Protein AF-A4JWC7-F1 (afdb_monomer_lite)

Secondary structure (DSSP, 8-state):
--HHHHTTTTPPPS---TTT----GGGEEEEE-SSTTTTEETTEE-GGGTTSEEEEEHHHHHHHTTSSPPPTTS-HHHHHHHHHHHHHHHHHHHHHTT-SPPHHHHH---------------HHHHHHHHTT---HHHHTTS--PPPPPPPP------------PPPSS---------GGGSS--PPPP-

pLDDT: mean 73.09, std 18.99, range [42.53, 96.88]

Foldseek 3Di:
DDPLFVVQAQDFAQLCQPPQAPRDSNQWGFAFQPDVLSQDDPNDRDPLNSLHTATHGPRLNCVRNVVDDDDPPQDPVNSVVSGVRRSVVRNVVCVVVVNHDDPVSNVDDPPPDPPPPPPPCDPVNVVVVVVPDDDPVVVVPDDDDDDPDDDDDDDDDDDDDDDDDDDPDPPDPPPPPPPVPPPDDPDDDD

Sequence (190 aa):
MSKITDSARGETCALRLPGVCNRDPETTVWAHGNDVEGGKAKGKKLLRYDHIGCYACYSCHMVLDGQAKRPAHLALEQVREAELLARAESAQKLKDKGLWPTDEQLARKPVTAHKPIEKKMTAAAARAIVKKVTPLEERAREERKPRPASRPMATGTSMSTRTTTESRWPKRKRKLQSANRLQSRPFGGR

InterPro domains:
  IPR010774 Putative nuclease YbcO [PF07102] (2-81)

Organism: Burkholderia vietnamiensis (strain G4 / LMG 22486) (NCBI:txid269482)

Radius of gyration: 32.05 Å; chains: 1; bounding box: 90×48×64 Å

Structure (mmCIF, N/CA/C/O backbone):
data_AF-A4JWC7-F1
#
_entry.id   AF-A4JWC7-F1
#
loop_
_atom_site.group_PDB
_atom_site.id
_atom_site.type_symbol
_atom_site.label_atom_id
_atom_site.label_alt_id
_atom_site.label_comp_id
_atom_site.label_asym_id
_atom_site.label_entity_id
_atom_site.label_seq_id
_atom_site.pdbx_PDB_ins_code
_atom_site.Cartn_x
_atom_site.Cartn_y
_atom_site.Cartn_z
_atom_site.occupancy
_atom_site.B_iso_or_equiv
_atom_site.auth_seq_id
_atom_site.auth_comp_id
_atom_site.auth_asym_id
_atom_site.auth_atom_id
_atom_site.pdbx_PDB_model_num
ATOM 1 N N . MET A 1 1 ? -1.239 -9.398 14.135 1.00 55.31 1 MET A N 1
ATOM 2 C CA . MET A 1 1 ? -1.745 -8.776 12.896 1.00 55.31 1 MET A CA 1
ATOM 3 C C . MET A 1 1 ? -2.626 -7.612 13.299 1.00 55.31 1 MET A C 1
ATOM 5 O O . MET A 1 1 ? -3.241 -7.692 14.358 1.00 55.31 1 MET A O 1
ATOM 9 N N . SER A 1 2 ? -2.580 -6.503 12.566 1.00 80.94 2 SER A N 1
ATOM 10 C CA . SER A 1 2 ? -3.440 -5.349 12.834 1.00 80.94 2 SER A CA 1
ATOM 11 C C . SER A 1 2 ? -4.758 -5.492 12.073 1.00 80.94 2 SER A C 1
ATOM 13 O O . SER A 1 2 ? -4.813 -6.155 11.036 1.00 80.94 2 SER A O 1
ATOM 15 N N . LYS A 1 3 ? -5.814 -4.820 12.549 1.00 89.75 3 LYS A N 1
ATOM 16 C CA . LYS A 1 3 ? -7.125 -4.808 11.871 1.00 89.75 3 LYS A CA 1
ATOM 17 C C . LYS A 1 3 ? -7.014 -4.343 10.412 1.00 89.75 3 LYS A C 1
ATOM 19 O O . LYS A 1 3 ? -7.722 -4.840 9.546 1.00 89.75 3 LYS A O 1
ATOM 24 N N . ILE A 1 4 ? -6.074 -3.434 10.140 1.00 90.12 4 ILE A N 1
ATOM 25 C CA . ILE A 1 4 ? -5.765 -2.936 8.798 1.00 90.12 4 ILE A CA 1
ATOM 26 C C . ILE A 1 4 ? -5.201 -4.062 7.922 1.00 90.12 4 ILE A C 1
ATOM 28 O O . ILE A 1 4 ? -5.704 -4.275 6.821 1.00 90.12 4 ILE A O 1
ATOM 32 N N . THR A 1 5 ? -4.218 -4.830 8.412 1.00 90.25 5 THR A N 1
ATOM 33 C CA . THR A 1 5 ? -3.655 -5.952 7.639 1.00 90.25 5 THR A CA 1
ATOM 34 C C . THR A 1 5 ? -4.672 -7.050 7.348 1.00 90.25 5 THR A C 1
ATOM 36 O O . THR A 1 5 ? -4.639 -7.631 6.267 1.00 90.25 5 THR A O 1
ATOM 39 N N . ASP A 1 6 ? -5.596 -7.307 8.275 1.00 91.62 6 ASP A N 1
ATOM 40 C CA . ASP A 1 6 ? -6.632 -8.325 8.087 1.00 91.62 6 ASP A CA 1
ATOM 41 C C . ASP A 1 6 ? -7.706 -7.865 7.084 1.00 91.62 6 ASP A C 1
ATOM 43 O O . ASP A 1 6 ? -8.250 -8.687 6.350 1.00 91.62 6 ASP A O 1
ATOM 47 N N . SER A 1 7 ? -7.939 -6.550 6.972 1.00 93.56 7 SER A N 1
ATOM 48 C CA . SER A 1 7 ? -8.916 -5.957 6.044 1.00 93.56 7 SER A CA 1
ATOM 49 C C . SER A 1 7 ? -8.585 -6.114 4.557 1.00 93.56 7 SER A C 1
ATOM 51 O O . SER A 1 7 ? -9.403 -5.728 3.725 1.00 93.56 7 SER A O 1
ATOM 53 N N . ALA A 1 8 ? -7.382 -6.595 4.227 1.00 93.56 8 ALA A N 1
ATOM 54 C CA . ALA A 1 8 ? -6.896 -6.749 2.856 1.00 93.56 8 ALA A CA 1
ATOM 55 C C . ALA A 1 8 ? -7.265 -8.073 2.198 1.00 93.56 8 ALA A C 1
ATOM 57 O O . ALA A 1 8 ? -7.184 -8.183 0.977 1.00 93.56 8 ALA A O 1
ATOM 58 N N . ARG A 1 9 ? -7.673 -9.070 2.983 1.00 93.44 9 ARG A N 1
ATOM 59 C CA . ARG A 1 9 ? -8.069 -10.368 2.440 1.00 93.44 9 ARG A CA 1
ATOM 60 C C . ARG A 1 9 ? -9.360 -10.220 1.639 1.00 93.44 9 ARG A C 1
ATOM 62 O O . ARG A 1 9 ? -10.330 -9.679 2.161 1.00 93.44 9 ARG A O 1
ATOM 69 N N . GLY A 1 10 ? -9.357 -10.701 0.398 1.00 94.19 10 GLY A N 1
ATOM 70 C CA . GLY A 1 10 ? -10.506 -10.605 -0.505 1.00 94.19 10 GLY A CA 1
ATOM 71 C C . GLY A 1 10 ? -10.685 -9.228 -1.156 1.00 94.19 10 GLY A C 1
ATOM 72 O O . GLY A 1 10 ? -11.664 -9.015 -1.864 1.00 94.19 10 GLY A O 1
ATOM 73 N N . GLU A 1 11 ? -9.759 -8.286 -0.947 1.00 95.00 11 GLU A N 1
ATOM 74 C CA . GLU A 1 11 ? -9.844 -6.955 -1.552 1.00 95.00 11 GLU A CA 1
ATOM 75 C C . GLU A 1 11 ? -9.273 -6.903 -2.963 1.00 95.00 11 GLU A C 1
ATOM 77 O O . GLU A 1 11 ? -8.379 -7.658 -3.343 1.00 95.00 11 GLU A O 1
ATOM 82 N N . THR A 1 12 ? -9.737 -5.934 -3.747 1.00 96.62 12 THR A N 1
ATOM 83 C CA . THR A 1 12 ? -9.174 -5.672 -5.073 1.00 96.62 12 THR A CA 1
ATOM 84 C C . THR A 1 12 ? -7.816 -4.976 -4.968 1.00 96.62 12 THR A C 1
ATOM 86 O O . THR A 1 12 ? -7.629 -4.036 -4.191 1.00 96.62 12 THR A O 1
ATOM 89 N N . CYS A 1 13 ? -6.854 -5.409 -5.791 1.00 96.75 13 CYS A N 1
ATOM 90 C CA . CYS A 1 13 ? -5.546 -4.761 -5.886 1.00 96.75 13 CYS A CA 1
ATOM 91 C C . CYS A 1 13 ? -5.708 -3.300 -6.342 1.00 96.75 13 CYS A C 1
ATOM 93 O O . CYS A 1 13 ? -6.240 -3.036 -7.423 1.00 96.75 13 CYS A O 1
ATOM 95 N N . ALA A 1 14 ? -5.225 -2.358 -5.533 1.00 96.50 14 ALA A N 1
ATOM 96 C CA . ALA A 1 14 ? -5.175 -0.934 -5.853 1.00 96.50 14 ALA A CA 1
ATOM 97 C C . ALA A 1 14 ? -3.935 -0.581 -6.696 1.00 96.50 14 ALA A C 1
ATOM 99 O O . ALA A 1 14 ? -4.006 0.305 -7.537 1.00 96.50 14 ALA A O 1
ATOM 100 N N . LEU A 1 15 ? -2.820 -1.315 -6.539 1.00 94.62 15 LEU A N 1
ATOM 101 C CA . LEU A 1 15 ? -1.549 -1.001 -7.213 1.00 94.62 15 LEU A CA 1
ATOM 102 C C . LEU A 1 15 ? -1.564 -1.237 -8.732 1.00 94.62 15 LEU A C 1
ATO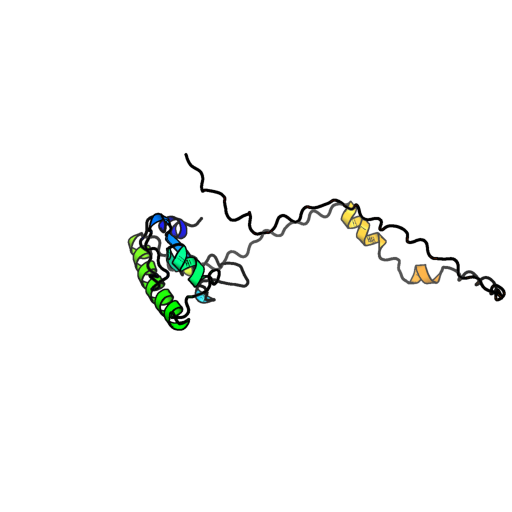M 104 O O . LEU A 1 15 ? -0.959 -0.480 -9.481 1.00 94.62 15 LEU A O 1
ATOM 108 N N . ARG A 1 16 ? -2.232 -2.306 -9.187 1.00 95.62 16 ARG A N 1
ATOM 109 C CA . ARG A 1 16 ? -2.533 -2.606 -10.606 1.00 95.62 16 ARG A CA 1
ATOM 110 C C . ARG A 1 16 ? -1.378 -2.382 -11.599 1.00 95.62 16 ARG A C 1
ATOM 112 O O . ARG A 1 16 ? -1.617 -1.990 -12.738 1.00 95.62 16 ARG A O 1
ATOM 119 N N . LEU A 1 17 ? -0.140 -2.694 -11.201 1.00 94.69 17 LEU A N 1
ATOM 120 C CA . LEU A 1 17 ? 1.039 -2.503 -12.054 1.00 94.69 17 LEU A CA 1
ATOM 121 C C . LEU A 1 17 ? 0.888 -3.259 -13.393 1.00 94.69 17 LEU A C 1
ATOM 123 O O . LEU A 1 17 ? 0.624 -4.472 -13.381 1.00 94.69 17 LEU A O 1
ATOM 127 N N . PRO A 1 18 ? 1.071 -2.589 -14.545 1.00 94.19 18 PRO A N 1
ATOM 128 C CA . PRO A 1 18 ? 0.830 -3.188 -15.852 1.00 94.19 18 PRO A CA 1
ATOM 129 C C . PRO A 1 18 ? 1.880 -4.260 -16.176 1.00 94.19 18 PRO A C 1
ATOM 131 O O . PRO A 1 18 ? 3.088 -4.034 -16.092 1.00 94.19 18 PRO A O 1
ATOM 134 N N . GLY A 1 19 ? 1.405 -5.454 -16.541 1.00 93.12 19 GLY A N 1
ATOM 135 C CA . GLY A 1 19 ? 2.251 -6.628 -16.796 1.00 93.12 19 GLY A CA 1
ATOM 136 C C . GLY A 1 19 ? 2.755 -7.350 -15.538 1.00 93.12 19 GLY A C 1
ATOM 137 O O . GLY A 1 19 ? 3.514 -8.303 -15.662 1.00 93.12 19 GLY A O 1
ATOM 138 N N . VAL A 1 20 ? 2.343 -6.919 -14.339 1.00 95.25 20 VAL A N 1
ATOM 139 C CA . VAL A 1 20 ? 2.713 -7.552 -13.055 1.00 95.25 20 VAL A CA 1
ATOM 140 C C . VAL A 1 20 ? 1.479 -7.998 -12.270 1.00 95.25 20 VAL A C 1
ATOM 142 O O . VAL A 1 20 ? 1.490 -9.057 -11.647 1.00 95.25 20 VAL A O 1
ATOM 145 N N . CYS A 1 21 ? 0.413 -7.195 -12.267 1.00 96.38 21 CYS A N 1
ATOM 146 C CA . CYS A 1 21 ? -0.779 -7.455 -11.465 1.00 96.38 21 CYS A CA 1
ATOM 147 C C . CYS A 1 21 ? -1.501 -8.739 -11.904 1.00 96.38 21 CYS A C 1
ATOM 149 O O . CYS A 1 21 ? -1.998 -8.813 -13.025 1.00 96.38 21 CYS A O 1
ATOM 151 N N . ASN A 1 22 ? -1.630 -9.709 -10.994 1.00 95.50 22 ASN A N 1
ATOM 152 C CA . ASN A 1 22 ? -2.428 -10.926 -11.202 1.00 95.50 22 ASN A CA 1
ATOM 153 C C . ASN A 1 22 ? -3.944 -10.712 -10.986 1.00 95.50 22 ASN A C 1
ATOM 155 O O . ASN A 1 22 ? -4.723 -11.584 -11.344 1.00 9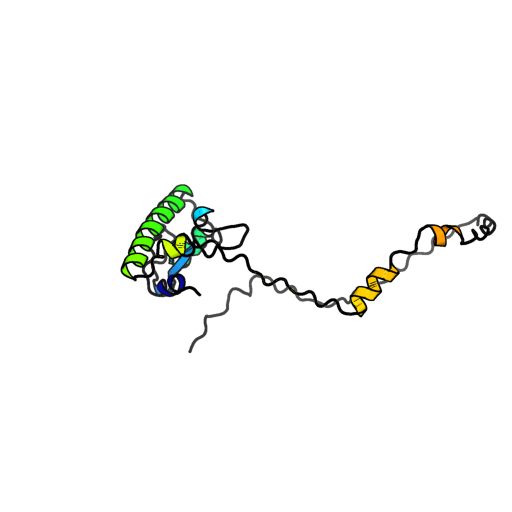5.50 22 ASN A O 1
ATOM 159 N N . ARG A 1 23 ? -4.359 -9.567 -10.417 1.00 95.31 23 ARG A N 1
ATOM 160 C CA . ARG A 1 23 ? -5.761 -9.196 -10.124 1.00 95.31 23 ARG A CA 1
ATOM 161 C C . ARG A 1 23 ? -6.531 -10.205 -9.259 1.00 95.31 23 ARG A C 1
ATOM 163 O O . ARG A 1 23 ? -7.756 -10.189 -9.265 1.00 95.31 23 ARG A O 1
ATOM 170 N N . ASP A 1 24 ? -5.821 -11.033 -8.501 1.00 95.69 24 ASP A N 1
ATOM 171 C CA . ASP A 1 24 ? -6.424 -12.058 -7.653 1.00 95.69 24 ASP A CA 1
ATOM 172 C C . ASP A 1 24 ? -6.658 -11.514 -6.228 1.00 95.69 24 ASP A C 1
ATOM 174 O O . ASP A 1 24 ? -5.669 -11.267 -5.519 1.00 95.69 24 ASP A O 1
ATOM 178 N N . PRO A 1 25 ? -7.925 -11.318 -5.802 1.00 94.75 25 PRO A N 1
ATOM 179 C CA . PRO A 1 25 ? -8.257 -10.749 -4.498 1.00 94.75 25 PRO A CA 1
ATOM 180 C C . PRO A 1 25 ? -7.881 -11.654 -3.316 1.00 94.75 25 PRO A C 1
ATOM 182 O O . PRO A 1 25 ? -7.632 -11.150 -2.218 1.00 94.75 25 PRO A O 1
ATOM 185 N N . GLU A 1 26 ? -7.760 -12.968 -3.525 1.00 95.31 26 GLU A N 1
ATOM 186 C CA . GLU A 1 26 ? -7.328 -13.914 -2.484 1.00 95.31 26 GLU A CA 1
ATOM 187 C C . GLU A 1 26 ? -5.858 -13.696 -2.102 1.00 95.31 26 GLU A C 1
ATOM 189 O O . GLU A 1 26 ? -5.431 -13.973 -0.980 1.00 95.31 26 GLU A O 1
ATOM 194 N N . THR A 1 27 ? -5.074 -13.147 -3.033 1.00 95.56 27 THR A N 1
ATOM 195 C CA . THR A 1 27 ? -3.650 -12.846 -2.836 1.00 95.56 27 THR A CA 1
ATOM 196 C C . THR A 1 27 ? -3.391 -11.418 -2.367 1.00 95.56 27 THR A C 1
ATOM 198 O O . THR A 1 27 ? -2.230 -11.022 -2.224 1.00 95.56 27 THR A O 1
ATOM 201 N N . THR A 1 28 ? -4.445 -10.625 -2.162 1.00 96.62 28 THR A N 1
ATOM 202 C CA . THR A 1 28 ? -4.322 -9.235 -1.732 1.00 96.62 28 THR A CA 1
ATOM 203 C C . THR A 1 28 ? -3.869 -9.143 -0.283 1.00 96.62 28 THR A C 1
ATOM 205 O O . THR A 1 28 ? -4.424 -9.748 0.634 1.00 96.62 28 THR A O 1
ATOM 208 N N . VAL A 1 29 ? -2.821 -8.351 -0.087 1.00 95.38 29 VAL A N 1
ATOM 209 C CA . VAL A 1 29 ? -2.239 -8.032 1.209 1.00 95.38 29 VAL A CA 1
ATOM 210 C C . VAL A 1 29 ? -2.149 -6.523 1.379 1.00 95.38 29 VAL A C 1
ATOM 212 O O . VAL A 1 29 ? -2.149 -5.751 0.417 1.00 95.38 29 VAL A O 1
ATOM 215 N N . TRP A 1 30 ? -2.071 -6.099 2.634 1.00 95.06 30 TRP A N 1
ATOM 216 C CA . TRP A 1 30 ? -1.789 -4.715 2.972 1.00 95.06 30 TRP A CA 1
ATOM 217 C C . TRP A 1 30 ? -0.280 -4.466 2.859 1.00 95.06 30 TRP A C 1
ATOM 219 O O . TRP A 1 30 ? 0.487 -4.855 3.743 1.00 95.06 30 TRP A O 1
ATOM 229 N N . ALA A 1 31 ? 0.134 -3.863 1.745 1.00 92.31 31 ALA A N 1
ATOM 230 C CA . ALA A 1 31 ? 1.520 -3.560 1.418 1.00 92.31 31 ALA A CA 1
ATOM 231 C C . ALA A 1 31 ? 1.913 -2.183 1.962 1.00 92.31 31 ALA A C 1
ATOM 233 O O . ALA A 1 31 ? 1.368 -1.157 1.545 1.00 92.31 31 ALA A O 1
ATOM 234 N N . HIS A 1 32 ? 2.861 -2.151 2.898 1.00 88.50 32 HIS A N 1
ATOM 235 C CA . HIS A 1 32 ? 3.368 -0.900 3.462 1.00 88.50 32 HIS A CA 1
ATOM 236 C C . HIS A 1 32 ? 4.229 -0.148 2.469 1.00 88.50 32 HIS A C 1
ATOM 238 O O . HIS A 1 32 ? 4.935 -0.741 1.660 1.00 88.50 32 HIS A O 1
ATOM 244 N N . GLY A 1 33 ? 4.188 1.175 2.586 1.00 80.06 33 GLY A N 1
ATOM 245 C CA . GLY A 1 33 ? 5.034 2.035 1.786 1.00 80.06 33 GLY A CA 1
ATOM 246 C C . GLY A 1 33 ? 6.522 1.783 2.013 1.00 80.06 33 GLY A C 1
ATOM 247 O O . GLY A 1 33 ? 6.956 1.580 3.148 1.00 80.06 33 GLY A O 1
ATOM 248 N N . ASN A 1 34 ? 7.318 1.832 0.943 1.00 72.81 34 ASN A N 1
ATOM 249 C CA . ASN A 1 34 ? 8.767 1.629 1.052 1.00 72.81 34 ASN A CA 1
ATOM 250 C C . ASN A 1 34 ? 9.546 2.848 1.539 1.00 72.81 34 ASN A C 1
ATOM 252 O O . ASN A 1 34 ? 10.736 2.737 1.841 1.00 72.81 34 ASN A O 1
ATOM 256 N N . ASP A 1 35 ? 8.874 3.984 1.620 1.00 70.31 35 ASP A N 1
ATOM 257 C CA . ASP A 1 35 ? 9.473 5.242 2.015 1.00 70.31 35 ASP A CA 1
ATOM 258 C C . ASP A 1 35 ? 9.554 5.357 3.538 1.00 70.31 35 ASP A C 1
ATOM 260 O O . ASP A 1 35 ? 8.888 4.641 4.295 1.00 70.31 35 ASP A O 1
ATOM 264 N N . VAL A 1 36 ? 10.362 6.310 3.997 1.00 61.53 36 VAL A N 1
ATOM 265 C CA . VAL A 1 36 ? 10.484 6.639 5.423 1.00 61.53 36 VAL A CA 1
ATOM 266 C C . VAL A 1 36 ? 9.123 7.048 6.003 1.00 61.53 36 VAL A C 1
ATOM 268 O O . VAL A 1 36 ? 8.793 6.672 7.128 1.00 61.53 36 VAL A O 1
ATOM 271 N N . GLU A 1 37 ? 8.296 7.730 5.206 1.00 60.53 37 GLU A N 1
ATOM 272 C CA . GLU A 1 37 ? 6.916 8.096 5.551 1.00 60.53 37 GLU A CA 1
ATOM 273 C C . GLU A 1 37 ? 5.999 6.873 5.691 1.00 60.53 37 GLU A C 1
ATOM 275 O O . GLU A 1 37 ? 5.146 6.852 6.569 1.00 60.53 37 GLU A O 1
ATOM 280 N N . GLY A 1 38 ? 6.235 5.801 4.924 1.00 57.72 38 GLY A N 1
ATOM 281 C CA . GLY A 1 38 ? 5.561 4.500 5.065 1.00 57.72 38 GLY A CA 1
ATOM 282 C C . GLY A 1 38 ? 5.995 3.696 6.297 1.00 57.72 38 GLY A C 1
ATOM 283 O O . GLY A 1 38 ? 5.568 2.559 6.500 1.00 57.72 38 GLY A O 1
ATOM 284 N N . GLY A 1 39 ? 6.860 4.271 7.136 1.00 57.12 39 GLY A N 1
ATOM 285 C CA . GLY A 1 39 ? 7.312 3.670 8.380 1.00 57.12 39 GLY A CA 1
ATOM 286 C C . GLY A 1 39 ? 8.475 2.695 8.235 1.00 57.12 39 GLY A C 1
ATOM 287 O O . GLY A 1 39 ? 8.766 2.004 9.217 1.00 57.12 39 GLY A O 1
ATOM 288 N N . LYS A 1 40 ? 9.167 2.625 7.084 1.00 62.12 40 LYS A N 1
ATOM 289 C CA . LYS A 1 40 ? 10.417 1.852 6.974 1.00 62.12 40 LYS A CA 1
ATOM 290 C C . LYS A 1 40 ? 11.539 2.560 7.746 1.00 62.12 40 LYS A C 1
ATOM 292 O O . LYS A 1 40 ? 12.051 3.594 7.333 1.00 62.12 40 LYS A O 1
ATOM 297 N N . ALA A 1 41 ? 11.965 1.969 8.864 1.00 55.56 41 ALA A N 1
ATOM 298 C CA . ALA A 1 41 ? 13.095 2.426 9.670 1.00 55.56 41 ALA A CA 1
ATOM 299 C C . ALA A 1 41 ? 14.086 1.274 9.911 1.00 55.56 41 ALA A C 1
ATOM 301 O O . ALA A 1 41 ? 13.829 0.391 10.728 1.00 55.56 41 ALA A O 1
ATOM 302 N N . LYS A 1 42 ? 15.233 1.269 9.209 1.00 57.09 42 LYS A N 1
ATOM 303 C CA . LYS A 1 42 ? 16.341 0.297 9.394 1.00 57.09 42 LYS A CA 1
ATOM 304 C C . LYS A 1 42 ? 15.868 -1.167 9.550 1.00 57.09 42 LYS A C 1
ATOM 306 O O . LYS A 1 42 ? 16.256 -1.858 10.490 1.00 57.09 42 LYS A O 1
ATOM 311 N N . GLY A 1 43 ? 14.989 -1.628 8.658 1.00 55.31 43 GLY A N 1
ATOM 312 C CA . GLY A 1 43 ? 14.469 -3.005 8.667 1.00 55.31 43 GLY A CA 1
ATOM 313 C C . GLY A 1 43 ? 13.354 -3.284 9.684 1.00 55.31 43 GLY A C 1
ATOM 314 O O . GLY A 1 43 ? 12.940 -4.430 9.834 1.00 55.31 43 GLY A O 1
ATOM 315 N N . LYS A 1 44 ? 12.846 -2.261 10.378 1.00 55.44 44 LYS A N 1
ATOM 316 C CA . LYS A 1 44 ? 11.658 -2.346 11.231 1.00 55.44 44 LYS A CA 1
ATOM 317 C C . LYS A 1 44 ? 10.588 -1.400 10.723 1.00 55.44 44 LYS A C 1
ATOM 319 O O . LYS A 1 44 ? 10.879 -0.298 10.265 1.00 55.44 44 LYS A O 1
ATOM 324 N N . LYS A 1 45 ? 9.343 -1.838 10.845 1.00 60.53 45 LYS A N 1
ATOM 325 C CA . LYS A 1 45 ? 8.192 -1.002 10.557 1.00 60.53 45 LYS A CA 1
ATOM 326 C C . LYS A 1 45 ? 7.748 -0.268 11.815 1.00 60.53 45 LYS A C 1
ATOM 328 O O . LYS A 1 45 ? 7.531 -0.886 12.858 1.00 60.53 45 LYS A O 1
ATOM 333 N N . LEU A 1 46 ? 7.612 1.046 11.712 1.00 63.69 46 LEU A N 1
ATOM 334 C CA . LEU A 1 46 ? 7.078 1.877 12.782 1.00 63.69 46 LEU A CA 1
ATOM 335 C C . LEU A 1 46 ? 5.563 1.674 12.894 1.00 63.69 46 LEU A C 1
ATOM 337 O O . LEU A 1 46 ? 4.821 1.911 11.944 1.00 63.69 46 LEU A O 1
ATOM 341 N N . LEU A 1 47 ? 5.103 1.267 14.081 1.00 60.94 47 LEU A N 1
ATOM 342 C CA . LEU A 1 47 ? 3.696 0.936 14.342 1.00 60.94 47 LEU A CA 1
ATOM 343 C C . LEU A 1 47 ? 2.738 2.116 14.069 1.00 60.94 47 LEU A C 1
ATOM 345 O O . LEU A 1 47 ? 1.600 1.898 13.669 1.00 60.94 47 LEU A O 1
ATOM 349 N N . ARG A 1 48 ? 3.211 3.363 14.229 1.00 61.72 48 ARG A N 1
ATOM 350 C CA . ARG A 1 48 ? 2.446 4.600 13.975 1.00 61.72 48 ARG A CA 1
ATOM 351 C C . ARG A 1 48 ? 1.977 4.732 12.520 1.00 61.72 48 ARG A C 1
ATOM 353 O O . ARG A 1 48 ? 0.934 5.322 12.265 1.00 61.72 48 ARG A O 1
ATOM 360 N N . TYR A 1 49 ? 2.727 4.166 11.579 1.00 74.12 49 TYR A N 1
ATOM 361 C CA . TYR A 1 49 ? 2.494 4.323 10.142 1.00 74.12 49 TYR A CA 1
ATOM 362 C C . TYR A 1 49 ? 1.881 3.071 9.508 1.00 74.12 49 TYR A C 1
ATOM 364 O O . TYR A 1 49 ? 1.981 2.864 8.306 1.00 74.12 49 TYR A O 1
ATOM 372 N N . ASP A 1 50 ? 1.220 2.221 10.302 1.00 82.88 50 ASP A N 1
ATOM 373 C CA . ASP A 1 50 ? 0.584 0.999 9.791 1.00 82.88 50 ASP A CA 1
ATOM 374 C C . ASP A 1 50 ? -0.511 1.276 8.747 1.00 82.88 50 ASP A C 1
ATOM 376 O O . ASP A 1 50 ? -0.695 0.482 7.829 1.00 82.88 50 ASP A O 1
ATOM 380 N N . HIS A 1 51 ? -1.181 2.425 8.857 1.00 86.56 51 HIS A N 1
ATOM 381 C CA . HIS A 1 51 ? -2.191 2.917 7.917 1.00 86.56 51 HIS A CA 1
ATOM 382 C C . HIS A 1 51 ? -1.604 3.490 6.615 1.00 86.56 51 HIS A C 1
ATOM 384 O O . HIS A 1 51 ? -2.360 3.766 5.687 1.00 86.56 51 HIS A O 1
ATOM 390 N N . ILE A 1 52 ? -0.280 3.667 6.524 1.00 88.88 52 ILE A N 1
ATOM 391 C CA . ILE A 1 52 ? 0.386 4.153 5.312 1.00 88.88 52 ILE A CA 1
ATOM 392 C C . ILE A 1 52 ? 0.811 2.944 4.483 1.00 88.88 52 ILE A C 1
ATOM 394 O O . ILE A 1 52 ? 1.846 2.310 4.704 1.00 88.88 52 ILE A O 1
ATOM 398 N N . GLY A 1 53 ? -0.037 2.602 3.526 1.00 91.94 53 GLY A N 1
ATOM 399 C CA . GLY A 1 53 ? 0.135 1.448 2.664 1.00 91.94 53 GLY A CA 1
ATOM 400 C C . GLY A 1 53 ? -0.964 1.384 1.617 1.00 91.94 53 GLY A C 1
ATOM 401 O O . GLY A 1 53 ? -1.788 2.293 1.501 1.00 91.94 53 GLY A O 1
ATOM 402 N N . CYS A 1 54 ? -0.956 0.314 0.838 1.00 95.06 54 CYS A N 1
ATOM 403 C CA . CYS A 1 54 ? -1.964 0.070 -0.175 1.00 95.06 54 CYS A CA 1
ATOM 404 C C . CYS A 1 54 ? -2.373 -1.402 -0.230 1.00 95.06 54 CYS A C 1
ATOM 406 O O . CYS A 1 54 ? -1.615 -2.296 0.149 1.00 95.06 54 CYS A O 1
ATOM 408 N N . TYR A 1 55 ? -3.578 -1.659 -0.733 1.00 96.62 55 TYR A N 1
ATOM 409 C CA . TYR A 1 55 ? -4.001 -3.004 -1.099 1.00 96.62 55 TYR A CA 1
ATOM 410 C C . TYR A 1 55 ? -3.245 -3.443 -2.356 1.00 96.62 55 TYR A C 1
ATOM 412 O O . TYR A 1 55 ? -3.439 -2.887 -3.439 1.00 96.62 55 TYR A O 1
ATOM 420 N N . ALA A 1 56 ? -2.385 -4.449 -2.228 1.00 96.81 56 ALA A N 1
ATOM 421 C CA . ALA A 1 56 ? -1.610 -4.978 -3.340 1.00 96.81 56 ALA A CA 1
ATOM 422 C C . ALA A 1 56 ? -1.753 -6.495 -3.401 1.00 96.81 56 ALA A C 1
ATOM 424 O O . ALA A 1 56 ? -1.582 -7.188 -2.400 1.00 96.81 56 ALA A O 1
ATOM 425 N N . CYS A 1 57 ? -2.033 -7.022 -4.591 1.00 96.88 57 CYS A N 1
ATOM 426 C CA . CYS A 1 57 ? -1.925 -8.454 -4.820 1.00 96.88 57 CYS A CA 1
ATOM 427 C C . CYS A 1 57 ? -0.472 -8.920 -4.687 1.00 96.88 57 CYS A C 1
ATOM 429 O O . CYS A 1 57 ? 0.462 -8.127 -4.844 1.00 96.88 57 CYS A O 1
ATOM 431 N N . TYR A 1 58 ? -0.276 -10.217 -4.456 1.00 95.44 58 TYR A N 1
ATOM 432 C CA . TYR A 1 58 ? 1.045 -10.793 -4.212 1.00 95.44 58 TYR A CA 1
ATOM 433 C C . TYR A 1 58 ? 2.091 -10.401 -5.271 1.00 95.44 58 TYR A C 1
ATOM 435 O O . TYR A 1 58 ? 3.174 -9.936 -4.921 1.00 95.44 58 TYR A O 1
ATOM 443 N N . SER A 1 59 ? 1.763 -10.499 -6.563 1.00 95.69 59 SER A N 1
ATOM 444 C CA . SER A 1 59 ? 2.701 -10.160 -7.646 1.00 95.69 59 SER A CA 1
ATOM 445 C C . SER A 1 59 ? 3.122 -8.688 -7.625 1.00 95.69 59 SER A C 1
ATOM 447 O O . SER A 1 59 ? 4.303 -8.367 -7.764 1.00 95.69 59 SER A O 1
ATOM 449 N N . CYS A 1 60 ? 2.162 -7.785 -7.410 1.00 95.50 60 CYS A N 1
ATOM 450 C CA . CYS A 1 60 ? 2.415 -6.353 -7.282 1.00 95.50 60 CYS A CA 1
ATOM 451 C C . CYS A 1 60 ? 3.251 -6.037 -6.040 1.00 95.50 60 CYS A C 1
ATOM 453 O O . CYS A 1 60 ? 4.203 -5.263 -6.123 1.00 95.50 60 CYS A O 1
ATOM 455 N N . HIS A 1 61 ? 2.924 -6.671 -4.915 1.00 94.56 61 HIS A N 1
ATOM 456 C CA . HIS A 1 61 ? 3.629 -6.511 -3.652 1.00 94.56 61 HIS A CA 1
ATOM 457 C C . HIS A 1 61 ? 5.106 -6.903 -3.770 1.00 94.56 61 HIS A C 1
ATOM 459 O O . HIS A 1 61 ? 5.974 -6.139 -3.360 1.00 94.56 61 HIS A O 1
ATOM 465 N N . MET A 1 62 ? 5.412 -8.034 -4.412 1.00 93.94 62 MET A N 1
ATOM 466 C CA . MET A 1 62 ? 6.792 -8.497 -4.591 1.00 93.94 62 MET A CA 1
ATOM 467 C C . MET A 1 62 ? 7.656 -7.509 -5.385 1.00 93.94 62 MET A C 1
ATOM 469 O O . MET A 1 62 ? 8.830 -7.320 -5.059 1.00 93.94 62 MET A O 1
ATOM 473 N N . VAL A 1 63 ? 7.092 -6.873 -6.417 1.00 93.62 63 VAL A N 1
ATOM 474 C CA . VAL A 1 63 ? 7.796 -5.839 -7.195 1.00 93.62 63 VAL A CA 1
ATOM 475 C C . VAL A 1 63 ? 7.942 -4.555 -6.384 1.00 93.62 63 VAL A C 1
ATOM 477 O O . VAL A 1 63 ? 9.022 -3.966 -6.381 1.00 93.62 63 VAL A O 1
ATOM 480 N N . LEU A 1 64 ? 6.891 -4.146 -5.667 1.00 90.88 64 LEU A N 1
ATOM 481 C CA . LEU A 1 64 ? 6.915 -2.942 -4.842 1.00 90.88 64 LEU A CA 1
ATOM 482 C C . LEU A 1 64 ? 7.979 -3.033 -3.744 1.00 90.88 64 LEU A C 1
ATOM 484 O O . LEU A 1 64 ? 8.766 -2.106 -3.580 1.00 90.88 64 LEU A O 1
ATOM 488 N N . ASP A 1 65 ? 8.060 -4.166 -3.044 1.00 88.75 65 ASP A N 1
ATOM 489 C CA . ASP A 1 65 ? 9.038 -4.417 -1.980 1.00 88.75 65 ASP A CA 1
ATOM 490 C C . ASP A 1 65 ? 10.475 -4.633 -2.487 1.00 88.75 65 ASP A C 1
ATOM 492 O O . ASP A 1 65 ? 11.410 -4.715 -1.687 1.00 88.75 65 ASP A O 1
ATOM 496 N N . GLY A 1 66 ? 10.670 -4.722 -3.807 1.00 88.19 66 GLY A N 1
ATOM 497 C CA . GLY A 1 66 ? 11.966 -5.001 -4.426 1.00 88.19 66 GLY A CA 1
ATOM 498 C C . GLY A 1 66 ? 12.434 -6.452 -4.270 1.00 88.19 66 GLY A C 1
ATOM 499 O O . GLY A 1 66 ? 13.609 -6.736 -4.488 1.00 88.19 66 GLY A O 1
ATOM 500 N N . GLN A 1 67 ? 11.539 -7.373 -3.898 1.00 89.19 67 GLN A N 1
ATOM 501 C CA . GLN A 1 67 ? 11.827 -8.812 -3.821 1.00 89.19 67 GLN A CA 1
ATOM 502 C C . GLN A 1 67 ? 11.818 -9.470 -5.207 1.00 89.19 67 GLN A C 1
ATOM 504 O O . GLN A 1 67 ? 12.564 -10.416 -5.453 1.00 89.19 67 GLN A O 1
ATOM 509 N N . ALA A 1 68 ? 10.979 -8.973 -6.117 1.00 90.81 68 ALA A N 1
ATOM 510 C CA . ALA A 1 68 ? 10.943 -9.384 -7.514 1.00 90.81 68 ALA A CA 1
ATOM 511 C C . ALA A 1 68 ? 11.545 -8.307 -8.421 1.00 90.81 68 ALA A C 1
ATOM 513 O O . ALA A 1 68 ? 11.429 -7.105 -8.169 1.00 90.81 68 ALA A O 1
ATOM 514 N N . LYS A 1 69 ? 12.164 -8.745 -9.521 1.00 90.62 69 LYS A N 1
ATOM 515 C CA . LYS A 1 69 ? 12.695 -7.833 -10.533 1.00 90.62 69 LYS A CA 1
ATOM 516 C C . LYS A 1 69 ? 11.534 -7.129 -11.240 1.00 90.62 69 LYS A C 1
ATOM 518 O O . LYS A 1 69 ? 10.664 -7.781 -11.813 1.00 90.62 69 LYS A O 1
ATOM 523 N N . ARG A 1 70 ? 11.552 -5.796 -11.224 1.00 91.94 70 ARG A N 1
ATOM 524 C CA . ARG A 1 70 ? 10.648 -4.953 -12.017 1.00 91.94 70 ARG A CA 1
ATOM 525 C C . ARG A 1 70 ? 10.818 -5.272 -13.512 1.00 91.94 70 ARG A C 1
ATOM 527 O O . ARG A 1 70 ? 11.964 -5.399 -13.960 1.00 91.94 70 ARG A O 1
ATOM 534 N N . PRO A 1 71 ? 9.726 -5.410 -14.284 1.00 91.44 71 PRO A N 1
ATOM 535 C CA . PRO A 1 71 ? 9.837 -5.663 -15.714 1.00 91.44 71 PRO A CA 1
ATOM 536 C C . PRO A 1 71 ? 10.458 -4.460 -16.437 1.00 91.44 71 PRO A C 1
ATOM 538 O O . PRO A 1 71 ? 10.328 -3.321 -15.994 1.00 91.44 71 PRO A O 1
ATOM 541 N N . ALA A 1 72 ? 11.154 -4.718 -17.546 1.00 91.31 72 ALA A N 1
ATOM 542 C CA . ALA A 1 72 ? 11.989 -3.717 -18.217 1.00 91.31 72 ALA A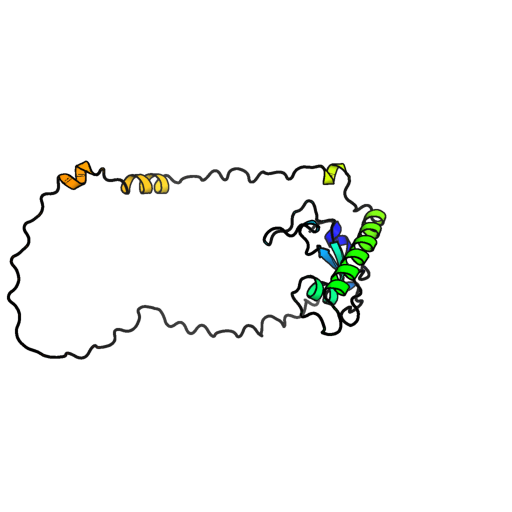 CA 1
ATOM 543 C C . ALA A 1 72 ? 11.198 -2.513 -18.757 1.00 91.31 72 ALA A C 1
ATOM 545 O O . ALA A 1 72 ? 11.724 -1.405 -18.782 1.00 91.31 72 ALA A O 1
ATOM 546 N N . HIS A 1 73 ? 9.940 -2.722 -19.155 1.00 90.19 73 HIS A N 1
ATOM 547 C CA . HIS A 1 73 ? 9.068 -1.680 -19.707 1.00 90.19 73 HIS A CA 1
ATOM 548 C C . HIS A 1 73 ? 8.457 -0.753 -18.654 1.00 90.19 73 HIS A C 1
ATOM 550 O O . HIS A 1 73 ? 7.887 0.271 -19.012 1.00 90.19 73 HIS A O 1
ATOM 556 N N . LEU A 1 74 ? 8.523 -1.116 -17.372 1.00 91.88 74 LEU A N 1
ATOM 557 C CA . LEU A 1 74 ? 7.887 -0.366 -16.295 1.00 91.88 74 LEU A CA 1
ATOM 558 C C . LEU A 1 74 ? 8.961 0.419 -15.562 1.00 91.88 74 LEU A C 1
ATOM 560 O O . LEU A 1 74 ? 9.753 -0.217 -14.880 1.00 91.88 74 LEU A O 1
ATOM 564 N N . ALA A 1 75 ? 9.015 1.746 -15.683 1.00 92.50 75 ALA A N 1
ATOM 565 C CA . ALA A 1 75 ? 9.977 2.626 -15.009 1.00 92.50 75 ALA A CA 1
ATOM 566 C C . ALA A 1 75 ? 9.783 2.647 -13.475 1.00 92.50 75 ALA A C 1
ATOM 568 O O . ALA A 1 75 ? 8.719 2.296 -12.972 1.00 92.50 75 ALA A O 1
ATOM 569 N N . LEU A 1 76 ? 10.812 3.037 -12.705 1.00 89.56 76 LEU A N 1
ATOM 570 C CA . LEU A 1 76 ? 10.703 3.094 -11.237 1.00 89.56 76 LEU A CA 1
ATOM 571 C C . LEU A 1 76 ? 9.709 4.178 -10.819 1.00 89.56 76 LEU A C 1
ATOM 573 O O . LEU A 1 76 ? 8.868 3.921 -9.965 1.00 89.56 76 LEU A O 1
ATOM 577 N N . GLU A 1 77 ? 9.777 5.334 -11.477 1.00 90.69 77 GLU A N 1
ATOM 578 C CA . GLU A 1 77 ? 8.848 6.450 -11.286 1.00 90.69 77 GLU A CA 1
ATOM 579 C C . GLU A 1 77 ? 7.397 6.003 -11.474 1.00 90.69 77 GLU A C 1
ATOM 581 O O . GLU A 1 77 ? 6.577 6.214 -10.593 1.00 90.69 77 GLU A O 1
ATOM 586 N N . GLN A 1 78 ? 7.099 5.236 -12.528 1.00 92.25 78 GLN A N 1
ATOM 587 C CA . GLN A 1 78 ? 5.751 4.699 -12.761 1.00 92.25 78 GLN A CA 1
ATOM 588 C C . GLN A 1 78 ? 5.271 3.781 -11.626 1.00 92.25 78 GLN A C 1
ATOM 590 O O . GLN A 1 78 ? 4.088 3.763 -11.296 1.00 92.25 78 GLN A O 1
ATOM 595 N N . VAL A 1 79 ? 6.173 3.008 -11.007 1.00 92.19 79 VAL A N 1
ATOM 596 C CA . VAL A 1 79 ? 5.824 2.189 -9.833 1.00 92.19 79 VAL A CA 1
ATOM 597 C C . VAL A 1 79 ? 5.536 3.070 -8.619 1.00 92.19 79 VAL A C 1
ATOM 599 O O . VAL A 1 79 ? 4.612 2.765 -7.869 1.00 92.19 79 VAL A O 1
ATOM 602 N N . ARG A 1 80 ? 6.294 4.153 -8.426 1.00 90.38 80 ARG A N 1
ATOM 603 C CA . ARG A 1 80 ? 6.094 5.106 -7.324 1.00 90.38 80 ARG A CA 1
ATOM 604 C C . ARG A 1 80 ? 4.822 5.928 -7.487 1.00 90.38 80 ARG A C 1
ATOM 606 O O . ARG A 1 80 ? 4.079 6.086 -6.524 1.00 90.38 80 ARG A O 1
ATOM 613 N N . GLU A 1 81 ? 4.522 6.373 -8.698 1.00 92.62 81 GLU A N 1
ATOM 614 C CA . GLU A 1 81 ? 3.258 7.030 -9.034 1.00 92.62 81 GLU A CA 1
ATOM 615 C C . GLU A 1 81 ? 2.071 6.093 -8.786 1.00 92.62 81 GLU A C 1
ATOM 617 O O . GLU A 1 81 ? 1.117 6.463 -8.100 1.00 92.62 81 GLU A O 1
ATOM 622 N N . ALA A 1 82 ? 2.154 4.846 -9.267 1.00 93.81 82 ALA A N 1
ATOM 623 C CA . ALA A 1 82 ? 1.127 3.839 -9.013 1.00 93.81 82 ALA A CA 1
ATOM 624 C C . ALA A 1 82 ? 0.959 3.558 -7.513 1.00 93.81 82 ALA A C 1
ATOM 626 O O . ALA A 1 82 ? -0.164 3.427 -7.034 1.00 93.81 82 ALA A O 1
ATOM 627 N N . GLU A 1 83 ? 2.057 3.496 -6.755 1.00 93.31 83 GLU A N 1
ATOM 628 C CA . GLU A 1 83 ? 2.032 3.349 -5.299 1.00 93.31 83 GLU A CA 1
ATOM 629 C C . GLU A 1 83 ? 1.328 4.524 -4.618 1.00 93.31 83 GLU A C 1
ATOM 631 O O . GLU A 1 83 ? 0.487 4.299 -3.748 1.00 93.31 83 GLU A O 1
ATOM 636 N N . LEU A 1 84 ? 1.622 5.761 -5.015 1.00 92.06 84 LEU A N 1
ATOM 637 C CA . LEU A 1 84 ? 1.000 6.950 -4.438 1.00 92.06 84 LEU A CA 1
ATOM 638 C C . LEU A 1 84 ? -0.516 6.968 -4.681 1.00 92.06 84 LEU A C 1
ATOM 640 O O . LEU A 1 84 ? -1.292 7.169 -3.744 1.00 92.06 84 LEU A O 1
ATOM 644 N N . LEU A 1 85 ? -0.943 6.684 -5.913 1.00 94.50 85 LEU A N 1
ATOM 645 C CA . LEU A 1 85 ? -2.361 6.581 -6.268 1.00 94.50 85 LEU A CA 1
ATOM 646 C C . LEU A 1 85 ? -3.049 5.434 -5.515 1.00 94.50 85 LEU A C 1
ATOM 648 O O . LEU A 1 85 ? -4.134 5.606 -4.957 1.00 94.50 85 LEU A O 1
ATOM 652 N N . ALA A 1 86 ? -2.394 4.275 -5.430 1.00 95.50 86 ALA A N 1
ATOM 653 C CA . ALA A 1 86 ? -2.919 3.119 -4.718 1.00 95.50 86 ALA A CA 1
ATOM 654 C C . ALA A 1 86 ? -3.045 3.370 -3.213 1.00 95.50 86 ALA A C 1
ATOM 656 O O . ALA A 1 86 ? -4.010 2.907 -2.601 1.00 95.50 86 ALA A O 1
ATOM 657 N N . ARG A 1 87 ? -2.106 4.108 -2.604 1.00 93.94 87 ARG A N 1
ATOM 658 C CA . ARG A 1 87 ? -2.197 4.547 -1.204 1.00 93.94 87 ARG A CA 1
ATOM 659 C C . ARG A 1 87 ? -3.399 5.466 -0.998 1.00 93.94 87 ARG A C 1
ATOM 661 O O . ARG A 1 87 ? -4.127 5.268 -0.032 1.00 93.94 87 ARG A O 1
ATOM 668 N N . ALA A 1 88 ? -3.647 6.413 -1.903 1.00 94.00 88 ALA A N 1
ATOM 669 C CA . ALA A 1 88 ? -4.805 7.305 -1.818 1.00 94.00 88 ALA A CA 1
ATOM 670 C C . ALA A 1 88 ? -6.140 6.538 -1.910 1.00 94.00 88 ALA A C 1
ATOM 672 O O . ALA A 1 88 ? -7.013 6.719 -1.061 1.00 94.00 88 ALA A O 1
ATOM 673 N N . GLU A 1 89 ? -6.275 5.618 -2.871 1.00 95.50 89 GLU A N 1
ATOM 674 C CA . GLU A 1 89 ? -7.466 4.760 -2.985 1.00 95.50 89 GLU A CA 1
ATOM 675 C C . GLU A 1 89 ? -7.650 3.891 -1.731 1.00 95.50 89 GLU A C 1
ATOM 677 O O . GLU A 1 89 ? -8.743 3.769 -1.177 1.00 95.50 89 GLU A O 1
ATOM 682 N N . SER A 1 90 ? -6.560 3.295 -1.252 1.00 95.69 90 SER A N 1
ATOM 683 C CA . SER A 1 90 ? -6.586 2.414 -0.085 1.00 95.69 90 SER A CA 1
ATOM 684 C C . SER A 1 90 ? -6.908 3.171 1.203 1.00 95.69 90 SER A C 1
ATOM 686 O O . SER A 1 90 ? -7.616 2.646 2.060 1.00 95.69 90 SER A O 1
ATOM 688 N N . ALA A 1 91 ? -6.446 4.416 1.325 1.00 93.94 91 ALA A N 1
ATOM 689 C CA . ALA A 1 91 ? -6.796 5.302 2.424 1.00 93.94 91 ALA A CA 1
ATOM 690 C C . ALA A 1 91 ? -8.303 5.573 2.465 1.00 93.94 91 ALA A C 1
ATOM 692 O O . ALA A 1 91 ? -8.896 5.518 3.542 1.00 93.94 91 ALA A O 1
ATOM 693 N N . GLN A 1 92 ? -8.933 5.801 1.309 1.00 95.19 92 GLN A N 1
ATOM 694 C CA . GLN A 1 92 ? -10.383 5.967 1.242 1.00 95.19 92 GLN A CA 1
ATOM 695 C C . GLN A 1 92 ? -11.112 4.693 1.688 1.00 95.19 92 GLN A C 1
ATOM 697 O O . GLN A 1 92 ? -11.933 4.756 2.596 1.00 95.19 92 GLN A O 1
ATOM 702 N N . LYS A 1 93 ? -10.712 3.520 1.180 1.00 95.25 93 LYS A N 1
ATOM 703 C CA . LYS A 1 93 ? -11.283 2.228 1.609 1.00 95.25 93 LYS A CA 1
ATOM 704 C C . LYS A 1 93 ? -11.160 1.992 3.119 1.00 95.25 93 LYS A C 1
ATOM 706 O O . LYS A 1 93 ? -12.069 1.443 3.737 1.00 95.25 93 LYS A O 1
ATOM 711 N N . LEU A 1 94 ? -10.046 2.393 3.739 1.00 94.56 94 LEU A N 1
ATOM 712 C CA . LEU A 1 94 ? -9.897 2.300 5.194 1.00 94.56 94 LEU A CA 1
ATOM 713 C C . LEU A 1 94 ? -10.852 3.234 5.940 1.00 94.56 94 LEU A C 1
ATOM 715 O O . LEU A 1 94 ? -11.365 2.838 6.986 1.00 94.56 94 LEU A O 1
ATOM 719 N N . LYS A 1 95 ? -11.100 4.444 5.427 1.00 94.69 95 LYS A N 1
ATOM 720 C CA . LYS A 1 95 ? -12.098 5.363 5.996 1.00 94.69 95 LYS A CA 1
ATOM 721 C C . LYS A 1 95 ? -13.498 4.769 5.896 1.00 94.69 95 LYS A C 1
ATOM 723 O O . LYS A 1 95 ? -14.197 4.738 6.903 1.00 94.69 95 LYS A O 1
ATOM 728 N N . ASP A 1 96 ? -13.850 4.210 4.742 1.00 95.44 96 ASP A N 1
ATOM 729 C CA . ASP A 1 96 ? -15.159 3.590 4.506 1.00 95.44 96 ASP A CA 1
ATOM 730 C C . ASP A 1 96 ? -15.398 2.394 5.445 1.00 95.44 96 ASP A C 1
ATOM 732 O O . ASP A 1 96 ? -16.501 2.183 5.942 1.00 95.44 96 ASP A O 1
ATOM 736 N N . LYS A 1 97 ? -14.337 1.640 5.764 1.00 94.38 97 LYS A N 1
ATOM 737 C CA . LYS A 1 97 ? -14.367 0.529 6.731 1.00 94.38 97 LYS A CA 1
ATOM 738 C C . LYS A 1 97 ? -14.284 0.967 8.200 1.00 94.38 97 LYS A C 1
ATOM 740 O O . LYS A 1 97 ? -14.292 0.109 9.081 1.00 94.38 97 LYS A O 1
ATOM 745 N N . GLY A 1 98 ? -14.123 2.261 8.489 1.00 94.31 98 GLY A N 1
ATOM 746 C CA . GLY A 1 98 ? -13.902 2.762 9.851 1.00 94.31 98 GLY A CA 1
ATOM 747 C C . GLY A 1 98 ? -12.580 2.294 10.479 1.00 94.31 98 GLY A C 1
ATOM 748 O O . GLY A 1 98 ? -12.461 2.204 11.699 1.00 94.31 98 GLY A O 1
ATOM 749 N N . LEU A 1 99 ? -11.588 1.952 9.652 1.00 92.38 99 LEU A N 1
ATOM 750 C CA . LEU A 1 99 ? -10.260 1.482 10.065 1.00 92.38 99 LEU A CA 1
ATOM 751 C C . LEU A 1 99 ? -9.185 2.574 9.984 1.00 92.38 99 LEU A C 1
ATOM 753 O O . LEU A 1 99 ? -8.031 2.324 10.341 1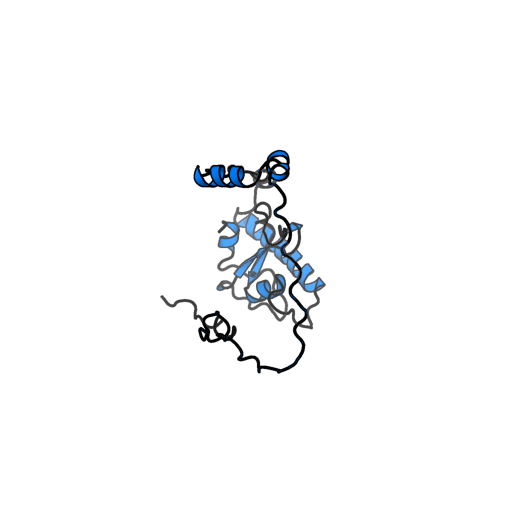.00 92.38 99 LEU A O 1
ATOM 757 N N . TRP A 1 100 ? -9.543 3.766 9.503 1.00 90.44 100 TRP A N 1
ATOM 758 C CA . TRP A 1 100 ? -8.647 4.916 9.480 1.00 90.44 100 TRP A CA 1
ATOM 759 C C . TRP A 1 100 ? -8.314 5.369 10.912 1.00 90.44 100 TRP A C 1
ATOM 761 O O . TRP A 1 100 ? -9.225 5.479 11.737 1.00 90.44 100 TRP A O 1
ATOM 771 N N . PRO A 1 101 ? -7.033 5.617 11.239 1.00 88.69 101 PRO A N 1
ATOM 772 C CA . PRO A 1 101 ? -6.658 6.021 12.583 1.00 88.69 101 PRO A CA 1
ATOM 773 C C . PRO A 1 101 ? -7.198 7.411 12.920 1.00 88.69 101 PRO A C 1
ATOM 775 O O . PRO A 1 101 ? -7.238 8.304 12.076 1.00 88.69 101 PRO A O 1
ATOM 778 N N . THR A 1 102 ? -7.569 7.602 14.181 1.00 88.31 102 THR A N 1
ATOM 779 C CA . THR A 1 102 ? -7.980 8.909 14.695 1.00 88.31 102 THR A CA 1
ATOM 780 C C . THR A 1 102 ? -6.776 9.826 14.893 1.00 88.31 102 THR A C 1
ATOM 782 O O . THR A 1 102 ? -5.651 9.367 15.112 1.00 88.31 102 THR A O 1
ATOM 785 N N . ASP A 1 103 ? -7.013 11.137 14.897 1.00 85.38 103 ASP A N 1
ATOM 786 C CA . ASP A 1 103 ? -5.962 12.131 15.146 1.00 85.38 103 ASP A CA 1
ATOM 787 C C . ASP A 1 103 ? -5.266 11.903 16.490 1.00 85.38 103 ASP A C 1
ATOM 789 O O . ASP A 1 103 ? -4.051 12.054 16.604 1.00 85.38 103 ASP A O 1
ATOM 793 N N . GLU A 1 104 ? -6.005 11.433 17.497 1.00 83.75 104 GLU A N 1
ATOM 794 C CA . GLU A 1 104 ? -5.437 11.047 18.785 1.00 83.75 104 GLU A CA 1
ATOM 795 C C . GLU A 1 104 ? -4.492 9.840 18.654 1.00 83.75 104 GLU A C 1
ATOM 797 O O . GLU A 1 104 ? -3.390 9.845 19.204 1.00 83.75 104 GLU A O 1
ATOM 802 N N . GLN A 1 105 ? -4.879 8.810 17.890 1.00 80.69 105 GLN A N 1
ATOM 803 C CA . GLN A 1 105 ? -4.024 7.648 17.623 1.00 80.69 105 GLN A CA 1
ATOM 804 C C . GLN A 1 105 ? -2.750 8.042 16.871 1.00 80.69 105 GLN A C 1
ATOM 806 O O . GLN A 1 105 ? -1.681 7.497 17.153 1.00 80.69 105 GLN A O 1
ATOM 811 N N . LEU A 1 106 ? -2.843 9.012 15.959 1.00 79.88 106 LEU A N 1
ATOM 812 C CA . LEU A 1 106 ? -1.691 9.576 15.263 1.00 79.88 106 LEU A CA 1
ATOM 813 C C . LEU A 1 106 ? -0.833 10.446 16.192 1.00 79.88 106 LEU A C 1
ATOM 815 O O . LEU A 1 106 ? 0.393 10.415 16.093 1.00 79.88 106 LEU A O 1
ATOM 819 N N . ALA A 1 107 ? -1.428 11.213 17.102 1.00 80.50 107 ALA A N 1
ATOM 820 C CA . ALA A 1 107 ? -0.713 12.105 18.015 1.00 80.50 107 ALA A CA 1
ATOM 821 C C . ALA A 1 107 ? -0.015 11.370 19.175 1.00 80.50 107 ALA A C 1
ATOM 823 O O . ALA A 1 107 ? 0.924 11.906 19.771 1.00 80.50 107 ALA A O 1
ATOM 824 N N . ARG A 1 108 ? -0.428 10.135 19.493 1.00 78.19 108 ARG A N 1
ATOM 825 C CA . ARG A 1 108 ? 0.197 9.319 20.546 1.00 78.19 108 ARG A CA 1
ATOM 826 C C . ARG A 1 108 ? 1.681 9.078 20.245 1.00 78.19 108 ARG A C 1
ATOM 828 O O . ARG A 1 108 ? 2.049 8.389 19.291 1.00 78.19 108 ARG A O 1
ATOM 835 N N . LYS A 1 109 ? 2.552 9.630 21.099 1.00 62.19 109 LYS A N 1
ATOM 836 C CA . LYS A 1 109 ? 3.995 9.346 21.093 1.00 62.19 109 LYS A CA 1
ATOM 837 C C . LYS A 1 109 ? 4.210 7.841 21.313 1.00 62.19 109 LYS A C 1
ATOM 839 O O . LYS A 1 109 ? 3.478 7.243 22.105 1.00 62.19 109 LYS A O 1
ATOM 844 N N . PRO A 1 110 ? 5.186 7.211 20.632 1.00 63.41 110 PRO A N 1
ATOM 845 C CA . PRO A 1 110 ? 5.442 5.791 20.819 1.00 63.41 110 PRO A CA 1
ATOM 846 C C . PRO A 1 110 ? 5.739 5.533 22.293 1.00 63.41 110 PRO A C 1
ATOM 848 O O . PRO A 1 110 ? 6.533 6.251 22.900 1.00 63.41 110 PRO A O 1
ATOM 851 N N . VAL A 1 111 ? 5.109 4.507 22.864 1.00 55.97 111 VAL A N 1
ATOM 852 C CA . VAL A 1 111 ? 5.424 4.073 24.224 1.00 55.97 111 VAL A CA 1
ATOM 853 C C . VAL A 1 111 ? 6.852 3.529 24.193 1.00 55.97 111 VAL A C 1
ATOM 855 O O . VAL A 1 111 ? 7.096 2.385 23.812 1.00 55.97 111 VAL A O 1
ATOM 858 N N . THR A 1 112 ? 7.834 4.361 24.529 1.00 62.28 112 THR A N 1
ATOM 859 C CA . THR A 1 112 ? 9.190 3.900 24.818 1.00 62.28 112 THR A CA 1
ATOM 860 C C . THR A 1 112 ? 9.144 3.185 26.156 1.00 62.28 112 THR A C 1
ATOM 862 O O . THR A 1 112 ? 9.362 3.789 27.198 1.00 62.28 112 THR A O 1
ATOM 865 N N . ALA A 1 113 ? 8.815 1.900 26.145 1.00 51.44 113 ALA A N 1
ATOM 866 C CA . ALA A 1 113 ? 8.962 1.067 27.324 1.00 51.44 113 ALA A CA 1
ATOM 867 C C . ALA A 1 113 ? 9.236 -0.377 26.909 1.00 51.44 113 ALA A C 1
ATOM 869 O O . ALA A 1 113 ? 8.385 -1.258 27.011 1.00 51.44 113 ALA A O 1
ATOM 870 N N . HIS A 1 114 ? 10.479 -0.656 26.516 1.00 59.38 114 HIS A N 1
ATOM 871 C CA . HIS A 1 114 ? 11.031 -1.903 27.022 1.00 59.38 114 HIS A CA 1
ATOM 872 C C . HIS A 1 114 ? 11.134 -1.706 28.535 1.00 59.38 114 HIS A C 1
ATOM 874 O O . HIS A 1 114 ? 11.840 -0.798 28.977 1.00 59.38 114 HIS A O 1
ATOM 880 N N . LYS A 1 115 ? 10.394 -2.507 29.319 1.00 50.31 115 LYS A N 1
ATOM 881 C CA . LYS A 1 115 ? 10.667 -2.655 30.756 1.00 50.31 115 LYS A CA 1
ATOM 882 C C . LYS A 1 115 ? 12.188 -2.761 30.899 1.00 50.31 115 LYS A C 1
ATOM 884 O O . LYS A 1 115 ? 12.765 -3.537 30.125 1.00 50.31 115 LYS A O 1
ATOM 889 N N . PRO A 1 116 ? 12.845 -2.008 31.801 1.00 55.28 116 PRO A N 1
ATOM 890 C CA . PRO A 1 116 ? 14.244 -2.272 32.080 1.00 55.28 116 PRO A CA 1
ATOM 891 C C . PRO A 1 116 ? 14.337 -3.768 32.357 1.00 55.28 116 PRO A C 1
ATOM 893 O O . PRO A 1 116 ? 13.646 -4.292 33.231 1.00 55.28 116 PRO A O 1
ATOM 896 N N . ILE A 1 117 ? 15.080 -4.481 31.510 1.00 60.09 117 ILE A N 1
ATOM 897 C CA . ILE A 1 117 ? 15.382 -5.877 31.776 1.00 60.09 117 ILE A CA 1
ATOM 898 C C . ILE A 1 117 ? 16.217 -5.794 33.040 1.00 60.09 117 ILE A C 1
ATOM 900 O O . ILE A 1 117 ? 17.385 -5.408 32.975 1.00 60.09 117 ILE A O 1
ATOM 904 N N . GLU A 1 118 ? 15.604 -6.075 34.186 1.00 63.41 118 GLU A N 1
ATOM 905 C CA . GLU A 1 118 ? 16.326 -6.346 35.414 1.00 63.41 118 GLU A CA 1
ATOM 906 C C . GLU A 1 118 ? 17.243 -7.517 35.081 1.00 63.41 118 GLU A C 1
ATOM 908 O O . GLU A 1 118 ? 16.837 -8.681 35.067 1.00 63.41 118 GLU A O 1
ATOM 913 N N . LYS A 1 119 ? 18.484 -7.212 34.691 1.00 63.62 119 LYS A N 1
ATOM 914 C CA . LYS A 1 119 ? 19.519 -8.222 34.558 1.00 63.62 119 LYS A CA 1
ATOM 915 C C . LYS A 1 119 ? 19.675 -8.772 35.964 1.00 63.62 119 LYS A C 1
ATOM 917 O O . LYS A 1 119 ? 20.360 -8.165 36.781 1.00 63.62 119 LYS A O 1
ATOM 922 N N . LYS A 1 120 ? 19.023 -9.898 36.257 1.00 61.66 120 LYS A N 1
ATOM 923 C CA . LYS A 1 120 ? 19.313 -10.693 37.445 1.00 61.66 120 LYS A CA 1
ATOM 924 C C . LYS A 1 120 ? 20.765 -11.138 37.303 1.00 61.66 120 LYS A C 1
ATOM 926 O O . LYS A 1 120 ? 21.056 -12.147 36.664 1.00 61.66 120 LYS A O 1
ATOM 931 N N . MET A 1 121 ? 21.690 -10.321 37.801 1.00 58.94 121 MET A N 1
ATOM 932 C CA . MET A 1 121 ? 23.088 -10.697 37.914 1.00 58.94 121 MET A CA 1
ATOM 933 C C . MET A 1 121 ? 23.117 -11.893 38.853 1.00 58.94 121 MET A C 1
ATOM 935 O O . MET A 1 121 ? 22.786 -11.785 40.030 1.00 58.94 121 MET A O 1
ATOM 939 N N . THR A 1 122 ? 23.456 -13.061 38.322 1.00 72.69 122 THR A N 1
ATOM 940 C CA . THR A 1 122 ? 23.685 -14.224 39.170 1.00 72.69 122 THR A CA 1
ATOM 941 C C . THR A 1 122 ? 24.922 -13.951 40.026 1.00 72.69 122 THR A C 1
ATOM 943 O O . THR A 1 122 ? 25.876 -13.312 39.570 1.00 72.69 122 THR A O 1
ATOM 946 N N . ALA A 1 123 ? 24.950 -14.456 41.261 1.00 64.12 123 ALA A N 1
ATOM 947 C CA . ALA A 1 123 ? 26.109 -14.305 42.147 1.00 64.12 123 ALA A CA 1
ATOM 948 C C . ALA A 1 123 ? 27.419 -14.803 41.493 1.00 64.12 123 ALA A C 1
ATOM 950 O O . ALA A 1 123 ? 28.501 -14.282 41.761 1.00 64.12 123 ALA A O 1
ATOM 951 N N . ALA A 1 124 ? 27.320 -15.767 40.570 1.00 61.09 124 ALA A N 1
ATOM 952 C CA . ALA A 1 124 ? 28.432 -16.249 39.755 1.00 61.09 124 ALA A CA 1
ATOM 953 C C . ALA A 1 124 ? 28.978 -15.189 38.776 1.00 61.09 124 ALA A C 1
ATOM 955 O O . ALA A 1 124 ? 30.195 -15.046 38.653 1.00 61.09 124 ALA A O 1
ATOM 956 N N . ALA A 1 125 ? 28.106 -14.417 38.117 1.00 59.50 125 ALA A N 1
ATOM 957 C CA . ALA A 1 125 ? 28.508 -13.352 37.196 1.00 59.50 125 ALA A CA 1
ATOM 958 C C . ALA A 1 125 ? 29.176 -12.173 37.926 1.00 59.50 125 ALA A C 1
ATOM 960 O O . ALA A 1 125 ? 30.152 -11.619 37.424 1.00 59.50 125 ALA A O 1
ATOM 961 N N . ALA A 1 126 ? 28.718 -11.839 39.139 1.00 60.84 126 ALA A N 1
ATOM 962 C CA . ALA A 1 126 ? 29.353 -10.820 39.980 1.00 60.84 126 ALA A CA 1
ATOM 963 C C . ALA A 1 126 ? 30.765 -11.242 40.444 1.00 60.84 126 ALA A C 1
ATOM 965 O O . ALA A 1 126 ? 31.705 -10.452 40.388 1.00 60.84 126 ALA A O 1
ATOM 966 N N . ARG A 1 127 ? 30.951 -12.518 40.818 1.00 60.41 127 ARG A N 1
ATOM 967 C CA . ARG A 1 127 ? 32.255 -13.074 41.240 1.00 60.41 127 ARG A CA 1
ATOM 968 C C . ARG A 1 127 ? 33.291 -13.153 40.110 1.00 60.41 127 ARG A C 1
ATOM 970 O O . ARG A 1 127 ? 34.489 -13.106 40.380 1.00 60.41 127 ARG A O 1
ATOM 977 N N . ALA A 1 128 ? 32.860 -13.272 38.854 1.00 56.38 128 ALA A N 1
ATOM 978 C CA . ALA A 1 128 ? 33.760 -13.357 37.700 1.00 56.38 128 ALA A CA 1
ATOM 979 C C . ALA A 1 128 ? 34.441 -12.020 37.348 1.00 56.38 128 ALA A C 1
ATOM 981 O O . ALA A 1 128 ? 35.515 -12.024 36.746 1.00 56.38 128 ALA A O 1
ATOM 982 N N . ILE A 1 129 ? 33.843 -10.889 37.735 1.00 55.41 129 ILE A N 1
ATOM 983 C CA . ILE A 1 129 ? 34.383 -9.546 37.470 1.00 55.41 129 ILE A CA 1
ATOM 984 C C . ILE A 1 129 ? 35.532 -9.226 38.435 1.00 55.41 129 ILE A C 1
ATOM 986 O O . ILE A 1 129 ? 36.565 -8.716 38.009 1.00 55.41 129 ILE A O 1
ATOM 990 N N . VAL A 1 130 ? 35.404 -9.626 39.703 1.00 53.88 130 VAL A N 1
ATOM 991 C CA . VAL A 1 130 ? 36.424 -9.393 40.743 1.00 53.88 130 VAL A CA 1
ATOM 992 C C . VAL A 1 130 ? 37.759 -10.076 40.408 1.00 53.88 130 VAL A C 1
ATOM 994 O O . VAL A 1 130 ? 38.819 -9.542 40.703 1.00 53.88 130 VAL A O 1
ATOM 997 N N . LYS A 1 131 ? 37.743 -11.221 39.711 1.00 54.38 131 LYS A N 1
ATOM 998 C CA . LYS A 1 131 ? 38.962 -11.987 39.384 1.00 54.38 131 LYS A CA 1
ATOM 999 C C . LYS A 1 131 ? 39.843 -11.387 38.278 1.00 54.38 131 LYS A C 1
ATOM 1001 O O . LYS A 1 131 ? 40.897 -11.949 38.002 1.00 54.38 131 LYS A O 1
ATOM 1006 N N . LYS A 1 132 ? 39.426 -10.308 37.603 1.00 52.34 132 LYS A N 1
ATOM 1007 C CA . LYS A 1 132 ? 40.175 -9.739 36.461 1.00 52.34 132 LYS A CA 1
ATOM 1008 C C . LYS A 1 132 ? 40.953 -8.462 36.768 1.00 52.34 132 LYS A C 1
ATOM 1010 O O . LYS A 1 132 ? 41.607 -7.947 35.867 1.00 52.34 132 LYS A O 1
ATOM 1015 N N . VAL A 1 133 ? 40.924 -7.978 38.005 1.00 53.81 133 VAL A N 1
ATOM 1016 C CA . VAL A 1 133 ? 41.735 -6.833 38.424 1.00 53.81 133 VAL A CA 1
ATOM 1017 C C . VAL A 1 133 ? 42.625 -7.293 39.567 1.00 53.81 133 VAL A C 1
ATOM 1019 O O . VAL A 1 133 ? 42.258 -7.173 40.728 1.00 53.81 133 VAL A O 1
ATOM 1022 N N . THR A 1 134 ? 43.780 -7.867 39.239 1.00 56.06 134 THR A N 1
ATOM 1023 C CA . THR A 1 134 ? 44.897 -7.854 40.185 1.00 56.06 134 THR A CA 1
ATOM 1024 C C . THR A 1 134 ? 45.498 -6.446 40.137 1.00 56.06 134 THR A C 1
ATOM 1026 O O . THR A 1 134 ? 45.876 -5.993 39.050 1.00 56.06 134 THR A O 1
ATOM 1029 N N . PRO A 1 135 ? 45.525 -5.699 41.255 1.00 58.59 135 PRO A N 1
ATOM 1030 C CA . PRO A 1 135 ? 46.159 -4.387 41.302 1.00 58.59 135 PRO A CA 1
ATOM 1031 C C . PRO A 1 135 ? 47.621 -4.482 40.850 1.00 58.59 135 PRO A C 1
ATOM 1033 O O . PRO A 1 135 ? 48.324 -5.436 41.185 1.00 58.59 135 PRO A O 1
ATOM 1036 N N . LEU A 1 136 ? 48.083 -3.499 40.072 1.00 54.22 136 LEU A N 1
ATOM 1037 C CA . LEU A 1 136 ? 49.427 -3.478 39.471 1.00 54.22 136 LEU A CA 1
ATOM 1038 C C . LEU A 1 136 ? 50.546 -3.676 40.515 1.00 54.22 136 LEU A C 1
ATOM 1040 O O . LEU A 1 136 ? 51.580 -4.270 40.213 1.00 54.22 136 LEU A O 1
ATOM 1044 N N . GLU A 1 137 ? 50.303 -3.217 41.742 1.00 57.66 137 GLU A N 1
ATOM 1045 C CA . GLU A 1 137 ? 51.217 -3.284 42.886 1.00 57.66 137 GLU A CA 1
ATOM 1046 C C . GLU A 1 137 ? 51.555 -4.728 43.292 1.00 57.66 137 GLU A C 1
ATOM 1048 O O . GLU A 1 137 ? 52.691 -5.019 43.659 1.00 57.66 137 GLU A O 1
ATOM 1053 N N . GLU A 1 138 ? 50.613 -5.663 43.137 1.00 56.75 138 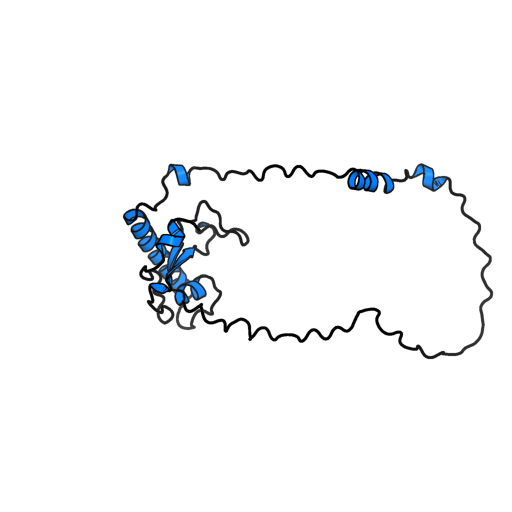GLU A N 1
ATOM 1054 C CA . GLU A 1 138 ? 50.811 -7.077 43.479 1.00 56.75 138 GLU A CA 1
ATOM 1055 C C . GLU A 1 138 ? 51.651 -7.810 42.413 1.00 56.75 138 GLU A C 1
ATOM 1057 O O . GLU A 1 138 ? 52.396 -8.738 42.717 1.00 56.75 138 GLU A O 1
ATOM 1062 N N . ARG A 1 139 ? 51.621 -7.331 41.161 1.00 53.91 139 ARG A N 1
ATOM 1063 C CA . ARG A 1 139 ? 52.407 -7.874 40.038 1.00 53.91 139 ARG A CA 1
ATOM 1064 C C . ARG A 1 139 ? 53.878 -7.443 40.069 1.00 53.91 139 ARG A C 1
ATOM 1066 O O . ARG A 1 139 ? 54.716 -8.091 39.449 1.00 53.91 139 ARG A O 1
ATOM 1073 N N . ALA A 1 140 ? 54.191 -6.353 40.771 1.00 56.47 140 ALA A N 1
ATOM 1074 C CA . ALA A 1 140 ? 55.551 -5.834 40.916 1.00 56.47 140 ALA A CA 1
ATOM 1075 C C . ALA A 1 140 ? 56.378 -6.584 41.979 1.00 56.47 140 ALA A C 1
ATOM 1077 O O . ALA A 1 140 ? 57.596 -6.426 42.021 1.00 56.47 140 ALA A O 1
ATOM 1078 N N . ARG A 1 141 ? 55.732 -7.404 42.823 1.00 57.56 141 ARG A N 1
ATOM 1079 C CA . ARG A 1 141 ? 56.374 -8.132 43.930 1.00 57.56 141 ARG A CA 1
ATOM 1080 C C . ARG A 1 141 ? 56.848 -9.540 43.566 1.00 57.56 141 ARG A C 1
ATOM 1082 O O . ARG A 1 141 ? 57.476 -10.199 44.388 1.00 57.56 141 ARG A O 1
ATOM 1089 N N . GLU A 1 142 ? 56.549 -10.013 42.359 1.00 53.41 142 GLU A N 1
ATOM 1090 C CA . GLU A 1 142 ? 57.012 -11.319 41.898 1.00 53.41 142 GLU A CA 1
ATOM 1091 C C . GLU A 1 142 ? 58.461 -11.194 41.401 1.00 53.41 142 GLU A C 1
ATOM 1093 O O . GLU A 1 142 ? 58.740 -10.578 40.368 1.00 53.41 142 GLU A O 1
ATOM 1098 N N . GLU A 1 143 ? 59.404 -11.739 42.175 1.00 54.91 143 GLU A N 1
ATOM 1099 C CA . GLU A 1 143 ? 60.824 -11.760 41.827 1.00 54.91 143 GLU A CA 1
ATOM 1100 C C . GLU A 1 143 ? 61.032 -12.384 40.441 1.00 54.91 143 GLU A C 1
ATOM 1102 O O . GLU A 1 143 ? 60.615 -13.511 40.149 1.00 54.91 143 GLU A O 1
ATOM 1107 N N . ARG A 1 144 ? 61.719 -11.647 39.561 1.00 55.59 144 ARG A N 1
ATOM 1108 C CA . ARG A 1 144 ? 62.144 -12.150 38.253 1.00 55.59 144 ARG A CA 1
ATOM 1109 C C . ARG A 1 144 ? 63.079 -13.343 38.465 1.00 55.59 144 ARG A C 1
ATOM 1111 O O . ARG A 1 144 ? 64.259 -13.158 38.752 1.00 55.59 144 ARG A O 1
ATOM 1118 N N . LYS A 1 145 ? 62.578 -14.567 38.267 1.00 56.47 145 LYS A N 1
ATOM 1119 C CA . LYS A 1 145 ? 63.430 -15.766 38.199 1.00 56.47 145 LYS A CA 1
ATOM 1120 C C . LYS A 1 145 ? 64.564 -15.544 37.183 1.00 56.47 145 LYS A C 1
ATOM 1122 O O . LYS A 1 145 ? 64.289 -15.056 36.079 1.00 56.47 145 LYS A O 1
ATOM 1127 N N . PRO A 1 146 ? 65.819 -15.904 37.511 1.00 59.94 146 PRO A N 1
ATOM 1128 C CA . PRO A 1 146 ? 66.933 -15.733 36.590 1.00 59.94 146 PRO A CA 1
ATOM 1129 C C . PRO A 1 146 ? 66.706 -16.565 35.324 1.00 59.94 146 PRO A C 1
ATOM 1131 O O . PRO A 1 146 ? 66.244 -17.708 35.378 1.00 59.94 146 PRO A O 1
ATOM 1134 N N . ARG A 1 147 ? 67.013 -15.971 34.165 1.00 53.56 147 ARG A N 1
ATOM 1135 C CA . ARG A 1 147 ? 66.961 -16.674 32.878 1.00 53.56 147 ARG A CA 1
ATOM 1136 C C . ARG A 1 147 ? 67.951 -17.847 32.912 1.00 53.56 147 ARG A C 1
ATOM 1138 O O . ARG A 1 147 ? 69.110 -17.617 33.252 1.00 53.56 147 ARG A O 1
ATOM 1145 N N . PRO A 1 148 ? 67.546 -19.071 32.534 1.00 59.56 148 PRO A N 1
ATOM 1146 C CA . PRO A 1 148 ? 68.497 -20.165 32.393 1.00 59.56 148 PRO A CA 1
ATOM 1147 C C . PRO A 1 148 ? 69.501 -19.853 31.274 1.00 59.56 148 PRO A C 1
ATOM 1149 O O . PRO A 1 148 ? 69.152 -19.207 30.280 1.00 59.56 148 PRO A O 1
ATOM 1152 N N . ALA A 1 149 ? 70.743 -20.309 31.459 1.00 62.50 149 ALA A N 1
ATOM 1153 C CA . ALA A 1 149 ? 71.846 -20.110 30.525 1.00 62.50 149 ALA A CA 1
ATOM 1154 C C . ALA A 1 149 ? 71.477 -20.558 29.099 1.00 62.50 149 ALA A C 1
ATOM 1156 O O . ALA A 1 149 ? 70.792 -21.565 28.898 1.00 62.50 149 ALA A O 1
ATOM 1157 N N . SER A 1 150 ? 71.925 -19.789 28.103 1.00 61.59 150 SER A N 1
ATOM 1158 C CA . SER A 1 150 ? 71.696 -20.075 26.686 1.00 61.59 150 SER A CA 1
ATOM 1159 C C . SER A 1 150 ? 72.200 -21.474 26.329 1.00 61.59 150 SER A C 1
ATOM 1161 O O . SER A 1 150 ? 73.373 -21.783 26.533 1.00 61.59 150 SER A O 1
ATOM 1163 N N . ARG A 1 151 ? 71.313 -22.313 25.779 1.00 54.75 151 ARG A N 1
ATOM 1164 C CA . ARG A 1 151 ? 71.674 -23.632 25.239 1.00 54.75 151 ARG A CA 1
ATOM 1165 C C . ARG A 1 151 ? 72.742 -23.482 24.144 1.00 54.75 151 ARG A C 1
ATOM 1167 O O . ARG A 1 151 ? 72.640 -22.540 23.355 1.00 54.75 151 ARG A O 1
ATOM 1174 N N . PRO A 1 152 ? 73.717 -24.404 24.049 1.00 55.78 152 PRO A N 1
ATOM 1175 C CA . PRO A 1 152 ? 74.688 -24.380 22.964 1.00 55.78 152 PRO A CA 1
ATOM 1176 C C . PRO A 1 152 ? 73.989 -24.594 21.614 1.00 55.78 152 PRO A C 1
ATOM 1178 O O . PRO A 1 152 ? 73.034 -25.370 21.506 1.00 55.78 152 PRO A O 1
ATOM 1181 N N . MET A 1 153 ? 74.466 -23.871 20.598 1.00 49.78 153 MET A N 1
ATOM 1182 C CA . MET A 1 153 ? 74.006 -23.953 19.211 1.00 49.78 153 MET A CA 1
ATOM 1183 C C . MET A 1 153 ? 74.227 -25.376 18.685 1.00 49.78 153 MET A C 1
ATOM 1185 O O . MET A 1 153 ? 75.366 -25.808 18.524 1.00 49.78 153 MET A O 1
ATOM 1189 N N . ALA A 1 154 ? 73.144 -26.111 18.430 1.00 51.81 154 ALA A N 1
ATOM 1190 C CA . ALA A 1 154 ? 73.223 -27.416 17.788 1.00 51.81 154 ALA A CA 1
ATOM 1191 C C . ALA A 1 154 ? 73.557 -27.231 16.300 1.00 51.81 154 ALA A C 1
ATOM 1193 O O . ALA A 1 154 ? 72.788 -26.630 15.548 1.00 51.81 154 ALA A O 1
ATOM 1194 N N . THR A 1 155 ? 74.713 -27.742 15.891 1.00 51.84 155 THR A N 1
ATOM 1195 C CA . THR A 1 155 ? 75.123 -27.904 14.498 1.00 51.84 155 THR A CA 1
ATOM 1196 C C . THR A 1 155 ? 74.463 -29.156 13.903 1.00 51.84 155 THR A C 1
ATOM 1198 O O . THR A 1 155 ? 74.429 -30.203 14.540 1.00 51.84 155 THR A O 1
ATOM 1201 N N . GLY A 1 156 ? 73.964 -29.062 12.665 1.00 47.16 156 GLY A N 1
ATOM 1202 C CA . GLY A 1 156 ? 73.741 -30.231 11.797 1.00 47.16 156 GLY A CA 1
ATOM 1203 C C . GLY A 1 156 ? 72.323 -30.821 11.731 1.00 47.16 156 GLY A C 1
ATOM 1204 O O . GLY A 1 156 ? 71.940 -31.674 12.517 1.00 47.16 156 GLY A O 1
ATOM 1205 N N . THR A 1 157 ? 71.584 -30.378 10.711 1.00 45.88 157 THR A N 1
ATOM 1206 C CA . THR A 1 157 ? 70.826 -31.153 9.702 1.00 45.88 157 THR A CA 1
ATOM 1207 C C . THR A 1 157 ? 70.136 -32.482 10.074 1.00 45.88 157 THR A C 1
ATOM 1209 O O . THR A 1 157 ? 70.778 -33.512 10.223 1.00 45.88 157 THR A O 1
ATOM 1212 N N . SER A 1 158 ? 68.801 -32.521 9.958 1.00 48.34 158 SER A N 1
ATOM 1213 C CA . SER A 1 158 ? 68.112 -33.270 8.882 1.00 48.34 158 SER A CA 1
ATOM 1214 C C . SER A 1 158 ? 66.632 -32.868 8.795 1.00 48.34 158 SER A C 1
ATOM 1216 O O . SER A 1 158 ? 65.956 -32.663 9.804 1.00 48.34 158 SER A O 1
ATOM 1218 N N . MET A 1 159 ? 66.131 -32.684 7.570 1.00 51.78 159 MET A N 1
ATOM 1219 C CA . MET A 1 159 ? 64.727 -32.366 7.313 1.00 51.78 159 MET A CA 1
ATOM 1220 C C . MET A 1 159 ? 63.865 -33.602 7.575 1.00 51.78 159 MET A C 1
ATOM 1222 O O . MET A 1 159 ? 63.735 -34.467 6.715 1.00 51.78 159 MET A O 1
ATOM 1226 N N . SER A 1 160 ? 63.257 -33.677 8.758 1.00 51.34 160 SER A N 1
ATOM 1227 C CA . SER A 1 160 ? 62.206 -34.658 9.027 1.00 51.34 160 SER A CA 1
ATOM 1228 C C . SER A 1 160 ? 60.884 -34.161 8.438 1.00 51.34 160 SER A C 1
ATOM 1230 O O . SER A 1 160 ? 60.404 -33.065 8.745 1.00 51.34 160 SER A O 1
ATOM 1232 N N . THR A 1 161 ? 60.334 -34.952 7.522 1.00 50.47 161 THR A N 1
ATOM 1233 C CA . THR A 1 161 ? 59.092 -34.705 6.787 1.00 50.47 161 THR A CA 1
ATOM 1234 C C . THR A 1 161 ? 57.919 -34.491 7.743 1.00 50.47 161 THR A C 1
ATOM 1236 O O . THR A 1 161 ? 57.613 -35.360 8.559 1.00 50.47 161 THR A O 1
ATOM 1239 N N . ARG A 1 162 ? 57.230 -33.346 7.627 1.00 46.34 162 ARG A N 1
ATOM 1240 C CA . ARG A 1 162 ? 55.989 -33.062 8.365 1.00 46.34 162 ARG A CA 1
ATOM 1241 C C . ARG A 1 162 ? 54.926 -34.094 8.002 1.00 46.34 162 ARG A C 1
ATOM 1243 O O . ARG A 1 162 ? 54.338 -34.023 6.927 1.00 46.34 162 ARG A O 1
ATOM 1250 N N . THR A 1 163 ? 54.623 -34.993 8.925 1.00 48.69 163 THR A N 1
ATOM 1251 C CA . THR A 1 163 ? 53.346 -35.700 8.930 1.00 48.69 163 THR A CA 1
ATOM 1252 C C . THR A 1 163 ? 52.245 -34.678 9.218 1.00 48.69 163 THR A C 1
ATOM 1254 O O . THR A 1 163 ? 52.245 -33.985 10.234 1.00 48.69 163 THR A O 1
ATOM 1257 N N . THR A 1 164 ? 51.331 -34.506 8.267 1.00 51.56 164 THR A N 1
ATOM 1258 C CA . THR A 1 164 ? 50.164 -33.632 8.401 1.00 51.56 164 THR A CA 1
ATOM 1259 C C . THR A 1 164 ? 49.227 -34.195 9.463 1.00 51.56 164 THR A C 1
ATOM 1261 O O . THR A 1 164 ? 48.498 -35.151 9.209 1.00 51.56 164 THR A O 1
ATOM 1264 N N . THR A 1 165 ? 49.232 -33.606 10.656 1.00 48.62 165 THR A N 1
ATOM 1265 C CA . THR A 1 165 ? 48.227 -33.878 11.686 1.00 48.62 165 THR A CA 1
ATOM 1266 C C . THR A 1 165 ? 46.851 -33.468 11.158 1.00 48.62 165 THR A C 1
ATOM 1268 O O . THR A 1 165 ? 46.636 -32.303 10.814 1.00 48.62 165 THR A O 1
ATOM 1271 N N . GLU A 1 166 ? 45.919 -34.419 11.064 1.00 55.22 166 GLU A N 1
ATOM 1272 C CA . GLU A 1 166 ? 44.547 -34.150 10.634 1.00 55.22 166 GLU A CA 1
ATOM 1273 C C . GLU A 1 166 ? 43.868 -33.095 11.525 1.00 55.22 166 GLU A C 1
ATOM 1275 O O . GLU A 1 166 ? 44.027 -33.053 12.747 1.00 55.22 166 GLU A O 1
ATOM 1280 N N . SER A 1 167 ? 43.073 -32.230 10.895 1.00 58.56 167 SER A N 1
ATOM 1281 C CA . SER A 1 167 ? 42.290 -31.194 11.565 1.00 58.56 167 SER A CA 1
ATOM 1282 C C . SER A 1 167 ? 41.338 -31.793 12.609 1.00 58.56 167 SER A C 1
ATOM 1284 O O . SER A 1 167 ? 40.498 -32.627 12.276 1.00 58.56 167 SER A O 1
ATOM 1286 N N . ARG A 1 168 ? 41.377 -31.271 13.840 1.00 54.97 168 ARG A N 1
ATOM 1287 C CA . ARG A 1 168 ? 40.524 -31.628 14.998 1.00 54.97 168 ARG A CA 1
ATOM 1288 C C . ARG A 1 168 ? 39.024 -31.284 14.838 1.00 54.97 168 ARG A C 1
ATOM 1290 O O . ARG A 1 168 ? 38.291 -31.233 15.821 1.00 54.97 168 ARG A O 1
ATOM 1297 N N . TRP A 1 169 ? 38.548 -31.005 13.627 1.00 44.38 169 TRP A N 1
ATOM 1298 C CA . TRP A 1 169 ? 37.148 -30.669 13.359 1.00 44.38 169 TRP A CA 1
ATOM 1299 C C . TRP A 1 169 ? 36.402 -31.892 12.817 1.00 44.38 169 TRP A C 1
ATOM 1301 O O . TRP A 1 169 ? 36.859 -32.494 11.843 1.00 44.38 169 TRP A O 1
ATOM 1311 N N . PRO A 1 170 ? 35.249 -32.276 13.395 1.00 52.09 170 PRO A N 1
ATOM 1312 C CA . PRO A 1 170 ? 34.505 -33.427 12.908 1.00 52.09 170 PRO A CA 1
ATOM 1313 C C . PRO A 1 170 ? 34.019 -33.158 11.480 1.00 52.09 170 PRO A C 1
ATOM 1315 O O . PRO A 1 170 ? 33.176 -32.286 11.256 1.00 52.09 170 PRO A O 1
ATOM 1318 N N . LYS A 1 171 ? 34.523 -33.940 10.514 1.00 59.59 171 LYS A N 1
ATOM 1319 C CA . LYS A 1 171 ? 34.059 -33.980 9.117 1.00 59.59 171 LYS A CA 1
ATOM 1320 C C . LYS A 1 171 ? 32.644 -34.578 9.053 1.00 59.59 171 LYS A C 1
ATOM 1322 O O . LYS A 1 171 ? 32.421 -35.659 8.516 1.00 59.59 171 LYS A O 1
ATOM 1327 N N . ARG A 1 172 ? 31.647 -33.892 9.619 1.00 52.06 172 ARG A N 1
ATOM 1328 C CA . ARG A 1 172 ? 30.242 -34.207 9.346 1.00 52.06 172 ARG A CA 1
ATOM 1329 C C . ARG A 1 172 ? 29.9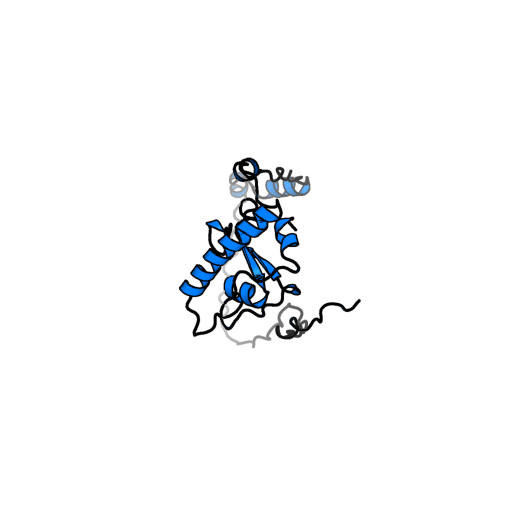61 -33.764 7.917 1.00 52.06 172 ARG A C 1
ATOM 1331 O O . ARG A 1 172 ? 29.976 -32.570 7.631 1.00 52.06 172 ARG A O 1
ATOM 1338 N N . LYS A 1 173 ? 29.677 -34.727 7.034 1.00 53.66 173 LYS A N 1
ATOM 1339 C CA . LYS A 1 173 ? 29.083 -34.494 5.712 1.00 53.66 173 LYS A CA 1
ATOM 1340 C C . LYS A 1 173 ? 27.726 -33.798 5.895 1.00 53.66 173 LYS A C 1
ATOM 1342 O O . LYS A 1 173 ? 26.683 -34.446 5.867 1.00 53.66 173 LYS A O 1
ATOM 1347 N N . ARG A 1 174 ? 27.706 -32.480 6.112 1.00 51.12 174 ARG A N 1
ATOM 1348 C CA . ARG A 1 174 ? 26.502 -31.688 5.854 1.00 51.12 174 ARG A CA 1
ATOM 1349 C C . ARG A 1 174 ? 26.351 -31.693 4.344 1.00 51.12 174 ARG A C 1
ATOM 1351 O O . ARG A 1 174 ? 27.093 -31.006 3.652 1.00 51.12 174 ARG A O 1
ATOM 1358 N N . LYS A 1 175 ? 25.428 -32.513 3.833 1.00 52.28 175 LYS A N 1
ATOM 1359 C CA . LYS A 1 175 ? 24.888 -32.308 2.489 1.00 52.28 175 LYS A CA 1
ATOM 1360 C C . LYS A 1 175 ? 24.470 -30.841 2.436 1.00 52.28 175 LYS A C 1
ATOM 1362 O O . LYS A 1 175 ? 23.582 -30.444 3.189 1.00 52.28 175 LYS A O 1
ATOM 1367 N N . LEU A 1 176 ? 25.149 -30.043 1.614 1.00 49.31 176 LEU A N 1
ATOM 1368 C CA . LEU A 1 176 ? 24.651 -28.732 1.235 1.00 49.31 176 LEU A CA 1
ATOM 1369 C C . LEU A 1 176 ? 23.320 -29.017 0.534 1.00 49.31 176 LEU A C 1
ATOM 1371 O O . LEU A 1 176 ? 23.298 -29.494 -0.598 1.00 49.31 176 LEU A O 1
ATOM 1375 N N . GLN A 1 177 ? 22.205 -28.860 1.242 1.00 51.28 177 GLN A N 1
ATOM 1376 C CA . GLN A 1 177 ? 20.918 -28.830 0.573 1.00 51.28 177 GLN A CA 1
ATOM 1377 C C . GLN A 1 177 ? 20.935 -27.545 -0.247 1.00 51.28 177 GLN A C 1
ATOM 1379 O O . GLN A 1 177 ? 20.995 -26.451 0.311 1.00 51.28 177 GLN A O 1
ATOM 1384 N N . SER A 1 178 ? 20.983 -27.684 -1.571 1.00 50.06 178 SER A N 1
ATOM 1385 C CA . SER A 1 178 ? 20.857 -26.560 -2.490 1.00 50.06 178 SER A CA 1
ATOM 1386 C C . SER A 1 178 ? 19.624 -25.749 -2.097 1.00 50.06 178 SER A C 1
ATOM 1388 O O . SER A 1 178 ? 18.540 -26.321 -1.949 1.00 50.06 178 SER A O 1
ATOM 1390 N N . ALA A 1 179 ? 19.777 -24.432 -1.967 1.00 54.88 179 ALA A N 1
ATOM 1391 C CA . ALA A 1 179 ? 18.726 -23.496 -1.560 1.00 54.88 179 ALA A CA 1
ATOM 1392 C C . ALA A 1 179 ? 17.478 -23.498 -2.474 1.00 54.88 179 ALA A C 1
ATOM 1394 O O . ALA A 1 179 ? 16.486 -22.849 -2.167 1.00 54.88 179 ALA A O 1
ATOM 1395 N N . ASN A 1 180 ? 17.487 -24.276 -3.558 1.00 53.09 180 ASN A N 1
ATOM 1396 C CA . ASN A 1 180 ? 16.418 -24.358 -4.544 1.00 53.09 180 ASN A CA 1
ATOM 1397 C C . ASN A 1 180 ? 15.301 -25.375 -4.219 1.00 53.09 180 ASN A C 1
ATOM 1399 O O . ASN A 1 180 ? 14.483 -25.680 -5.077 1.00 53.09 180 ASN A O 1
ATOM 1403 N N . ARG A 1 181 ? 15.254 -25.936 -2.998 1.00 48.25 181 ARG A N 1
ATOM 1404 C CA . ARG A 1 181 ? 14.209 -26.903 -2.580 1.00 48.25 181 ARG A CA 1
ATOM 1405 C C . ARG A 1 181 ? 13.329 -26.433 -1.416 1.00 48.25 181 ARG A C 1
ATOM 1407 O O . ARG A 1 181 ? 12.557 -27.223 -0.885 1.00 48.25 181 ARG A O 1
ATOM 1414 N N . LEU A 1 182 ? 13.426 -25.158 -1.025 1.00 46.38 182 LEU A N 1
ATOM 1415 C CA . LEU A 1 182 ? 12.523 -24.547 -0.036 1.00 46.38 182 LEU A CA 1
ATOM 1416 C C . LEU A 1 182 ? 11.303 -23.837 -0.659 1.00 46.38 182 LEU A C 1
ATOM 1418 O O . LEU A 1 182 ? 10.440 -23.383 0.084 1.00 46.38 182 LEU A O 1
ATOM 1422 N N . GLN A 1 183 ? 11.197 -23.772 -1.991 1.00 51.84 183 GLN A N 1
ATOM 1423 C CA . GLN A 1 183 ? 10.107 -23.075 -2.699 1.00 51.84 183 GLN A CA 1
ATOM 1424 C C . GLN A 1 183 ? 8.969 -23.981 -3.197 1.00 51.84 183 GLN A C 1
ATOM 1426 O O . GLN A 1 183 ? 8.074 -23.519 -3.893 1.00 51.84 183 GLN A O 1
ATOM 1431 N N . SER A 1 184 ? 8.938 -25.253 -2.803 1.00 48.47 184 SER A N 1
ATOM 1432 C CA . SER A 1 184 ? 7.832 -26.159 -3.130 1.00 48.47 184 SER A CA 1
ATOM 1433 C C . SER A 1 184 ? 7.259 -26.788 -1.860 1.00 48.47 184 SER A C 1
ATOM 1435 O O . SER A 1 184 ? 7.449 -27.974 -1.592 1.00 48.47 184 SER A O 1
ATOM 1437 N N . ARG A 1 185 ? 6.577 -25.984 -1.041 1.00 51.72 185 ARG A N 1
ATOM 1438 C CA . ARG A 1 185 ? 5.575 -26.510 -0.108 1.00 51.72 185 ARG A CA 1
ATOM 1439 C C . ARG A 1 185 ? 4.212 -26.082 -0.650 1.00 51.72 185 ARG A C 1
ATOM 1441 O O . ARG A 1 185 ? 3.971 -24.877 -0.691 1.00 51.72 185 ARG A O 1
ATOM 1448 N N . PRO A 1 186 ? 3.349 -27.010 -1.097 1.00 49.62 186 PRO A N 1
ATOM 1449 C CA . PRO A 1 186 ? 1.972 -26.653 -1.389 1.00 49.62 186 PRO A CA 1
ATOM 1450 C C . PRO A 1 186 ? 1.332 -26.167 -0.085 1.00 49.62 186 PRO A C 1
ATOM 1452 O O . PRO A 1 186 ? 1.515 -26.773 0.976 1.00 49.62 186 PRO A O 1
ATOM 1455 N N . PHE A 1 187 ? 0.647 -25.028 -0.163 1.00 46.00 187 PHE A N 1
ATOM 1456 C CA . PHE A 1 187 ? -0.249 -24.565 0.887 1.00 46.00 187 PHE A CA 1
ATOM 1457 C C . PHE A 1 187 ? -1.211 -25.705 1.245 1.00 46.00 187 PHE A C 1
ATOM 1459 O O . PHE A 1 187 ? -1.711 -26.396 0.358 1.00 46.00 187 PHE A O 1
ATOM 1466 N N . GLY A 1 188 ? -1.390 -25.939 2.545 1.00 42.53 188 GLY A N 1
ATOM 1467 C CA . GLY A 1 188 ? -2.162 -27.057 3.073 1.00 42.53 188 GLY A CA 1
ATOM 1468 C C . GLY A 1 188 ? -3.560 -27.151 2.465 1.00 42.53 188 GLY A C 1
ATOM 1469 O O . GLY A 1 188 ? -4.300 -26.168 2.435 1.00 42.53 188 GLY A O 1
ATOM 1470 N N . GLY A 1 189 ? -3.899 -28.353 2.002 1.00 46.84 189 GLY A N 1
ATOM 1471 C CA . GLY A 1 189 ? -5.281 -28.783 1.839 1.00 46.84 189 GLY A CA 1
ATOM 1472 C C . GLY A 1 189 ? -5.904 -29.063 3.207 1.00 46.84 189 GLY A C 1
ATOM 1473 O O . GLY A 1 189 ? -5.188 -29.389 4.157 1.00 46.84 189 GLY A O 1
ATOM 1474 N N . ARG A 1 190 ? -7.219 -28.855 3.278 1.00 44.72 190 ARG A N 1
ATOM 1475 C CA . ARG A 1 190 ? -8.085 -29.156 4.425 1.00 44.72 190 ARG A CA 1
ATOM 1476 C C . ARG A 1 190 ? -8.043 -30.631 4.800 1.00 44.72 190 ARG A C 1
ATOM 1478 O O . ARG A 1 190 ? -7.854 -31.452 3.876 1.00 44.72 190 ARG A O 1
#